Protein AF-A0A961HRR8-F1 (afdb_monomer)

Solvent-accessible surface area (backbone atoms only — not comparable to full-atom values): 10586 Å² total; per-residue (Å²): 138,86,86,78,90,80,88,83,88,81,75,69,83,64,59,68,70,60,71,74,72,38,58,80,33,41,62,41,77,51,72,49,76,52,66,50,78,41,78,47,92,57,87,97,51,84,53,65,49,73,46,77,43,77,47,77,45,79,41,73,28,78,43,77,45,80,48,82,41,78,75,44,78,43,79,50,55,86,85,42,63,88,72,22,32,43,35,37,37,30,32,41,37,33,33,43,59,19,51,32,61,63,42,48,60,40,46,36,39,38,31,30,28,59,88,28,58,35,38,36,34,38,46,78,46,58,50,77,56,90,76,24,24,32,28,31,29,44,29,40,29,40,48,64,36,32,51,54,25,50,52,46,26,68,76,63,51,27,31,46,36,37,41,39,36,42,31,30,40,24,23,73,97,48,102,44,49,71,37,83,43,75,49,78,50,71,52,73,50,70,108

pLDDT: mean 82.06, std 15.65, range [33.28, 97.88]

Structure (mmCIF, N/CA/C/O backbone):
data_AF-A0A961HRR8-F1
#
_entry.id   AF-A0A961HRR8-F1
#
loop_
_atom_site.group_PDB
_atom_site.id
_atom_site.type_symbol
_atom_site.label_atom_id
_atom_site.label_alt_id
_atom_site.label_comp_id
_atom_site.label_asym_id
_atom_site.label_entity_id
_atom_site.label_seq_id
_atom_site.pdbx_PDB_ins_code
_atom_site.Cartn_x
_atom_site.Cartn_y
_atom_site.Cartn_z
_atom_site.occupancy
_atom_site.B_iso_or_equiv
_atom_site.auth_seq_id
_atom_site.auth_comp_id
_atom_site.auth_asym_id
_atom_site.auth_atom_id
_atom_site.pdbx_PDB_model_num
ATOM 1 N N . SER A 1 1 ? 2.261 -20.956 31.341 1.00 40.00 1 SER A N 1
ATOM 2 C CA . SER A 1 1 ? 1.035 -20.330 30.815 1.00 40.00 1 SER A CA 1
ATOM 3 C C . SER A 1 1 ? 0.474 -21.259 29.755 1.00 40.00 1 SER A C 1
ATOM 5 O O . SER A 1 1 ? 1.173 -21.515 28.783 1.00 40.00 1 SER A O 1
ATOM 7 N N . THR A 1 2 ? -0.688 -21.870 29.987 1.00 38.09 2 THR A N 1
ATOM 8 C CA . THR A 1 2 ? -1.274 -22.874 29.082 1.00 38.09 2 THR A CA 1
ATOM 9 C C . THR A 1 2 ? -2.322 -22.183 28.217 1.00 38.09 2 THR A C 1
ATOM 11 O O . THR A 1 2 ? -3.311 -21.684 28.746 1.00 38.09 2 THR A O 1
ATOM 14 N N . ALA A 1 3 ? -2.090 -22.107 26.906 1.00 33.28 3 ALA A N 1
ATOM 15 C CA . ALA A 1 3 ? -3.022 -21.496 25.963 1.00 33.28 3 ALA A CA 1
ATOM 16 C C . ALA A 1 3 ? -4.243 -22.406 25.759 1.00 33.28 3 ALA A C 1
ATOM 18 O O . ALA A 1 3 ? -4.096 -23.580 25.422 1.00 33.28 3 ALA A O 1
ATOM 19 N N . ILE A 1 4 ? -5.445 -21.868 25.971 1.00 43.53 4 ILE A N 1
ATOM 20 C CA . ILE A 1 4 ? -6.704 -22.576 25.719 1.00 43.53 4 ILE A CA 1
ATOM 21 C C . ILE A 1 4 ? -7.153 -22.216 24.296 1.00 43.53 4 ILE A C 1
ATOM 23 O O . ILE A 1 4 ? -7.348 -21.032 24.015 1.00 43.53 4 ILE A O 1
ATOM 27 N N . PRO A 1 5 ? -7.303 -23.188 23.382 1.00 40.28 5 PRO A N 1
ATOM 28 C CA . PRO A 1 5 ? -7.714 -22.903 22.015 1.00 40.28 5 PRO A CA 1
ATOM 29 C C . PRO A 1 5 ? -9.196 -22.505 21.975 1.00 40.28 5 PRO A C 1
ATOM 31 O O . PRO A 1 5 ? -10.071 -23.313 22.279 1.00 40.28 5 PRO A O 1
ATOM 34 N N . VAL A 1 6 ? -9.477 -21.264 21.572 1.00 46.62 6 VAL A N 1
ATOM 35 C CA . VAL A 1 6 ? -10.839 -20.767 21.319 1.00 46.62 6 VAL A CA 1
ATOM 36 C C . VAL A 1 6 ? -11.126 -20.868 19.819 1.00 46.62 6 VAL A C 1
ATOM 38 O O . VAL A 1 6 ? -10.347 -20.376 19.004 1.00 46.62 6 VAL A O 1
ATOM 41 N N . LYS A 1 7 ? -12.233 -21.522 19.444 1.00 40.50 7 LYS A N 1
ATOM 42 C CA . LYS A 1 7 ? -12.731 -21.557 18.060 1.00 40.50 7 LYS A CA 1
ATOM 43 C C . LYS A 1 7 ? -13.728 -20.419 17.846 1.00 40.50 7 LYS A C 1
ATOM 45 O O . LYS A 1 7 ? -14.665 -20.277 18.625 1.00 40.50 7 LYS A O 1
ATOM 50 N N . PHE A 1 8 ? -13.538 -19.650 16.777 1.00 45.31 8 PHE A N 1
ATOM 51 C CA . PHE A 1 8 ? -14.426 -18.562 16.371 1.00 45.31 8 PHE A CA 1
ATOM 52 C C . PHE A 1 8 ? -15.180 -18.945 15.096 1.00 45.31 8 PHE A C 1
ATOM 54 O O . PHE A 1 8 ? -14.552 -19.300 14.100 1.00 45.31 8 PHE A O 1
ATOM 61 N N . GLU A 1 9 ? -16.509 -18.840 15.111 1.00 46.31 9 GLU A N 1
ATOM 62 C CA . GLU A 1 9 ? -17.347 -18.940 13.911 1.00 46.31 9 GLU A CA 1
ATOM 63 C C . GLU A 1 9 ? -17.943 -17.564 13.592 1.00 46.31 9 GLU A C 1
ATOM 65 O O . GLU A 1 9 ? -18.760 -17.029 14.341 1.00 46.31 9 GLU A O 1
ATOM 70 N N . LEU A 1 10 ? -17.512 -16.966 12.478 1.00 47.91 10 LEU A N 1
ATOM 71 C CA . LEU A 1 10 ? -18.021 -15.684 11.990 1.00 47.91 10 LEU A CA 1
ATOM 72 C C . LEU A 1 10 ? -19.169 -15.922 11.000 1.00 47.91 10 LEU A C 1
ATOM 74 O O . LEU A 1 10 ? -19.002 -16.603 9.990 1.00 47.91 10 LEU A O 1
ATOM 78 N N . GLN A 1 11 ? -20.339 -15.333 11.259 1.00 49.28 11 GLN A N 1
ATOM 79 C CA . GLN A 1 11 ? -21.488 -15.404 10.349 1.00 49.28 11 GLN A CA 1
ATOM 80 C C . GLN A 1 11 ? -21.403 -14.309 9.269 1.00 49.28 11 GLN A C 1
ATOM 82 O O . GLN A 1 11 ? -21.771 -13.157 9.496 1.00 49.28 11 GLN A O 1
ATOM 87 N N . PHE A 1 12 ? -20.951 -14.680 8.067 1.00 43.38 12 PHE A N 1
ATOM 88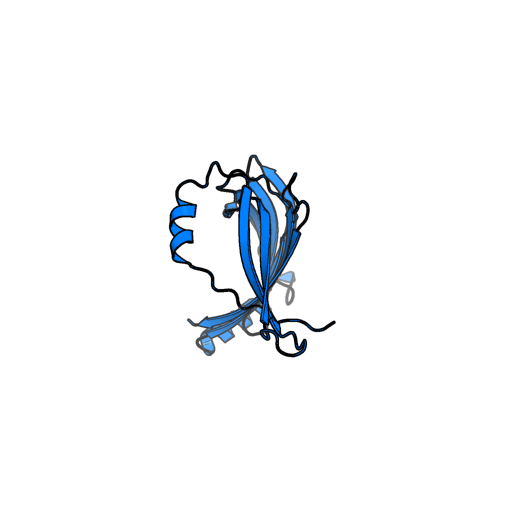 C CA . PHE A 1 12 ? -20.673 -13.764 6.947 1.00 43.38 12 PHE A CA 1
ATOM 89 C C . PHE A 1 12 ? -21.898 -13.020 6.375 1.00 43.38 12 PHE A C 1
ATOM 91 O O . PHE A 1 12 ? -21.744 -11.963 5.767 1.00 43.38 12 PHE A O 1
ATOM 98 N N . ALA A 1 13 ? -23.124 -13.514 6.586 1.00 48.38 13 ALA A N 1
ATOM 99 C CA . ALA A 1 13 ? -24.335 -12.944 5.981 1.00 48.38 13 ALA A CA 1
ATOM 100 C C . ALA A 1 13 ? -24.663 -11.506 6.442 1.00 48.38 13 ALA A C 1
ATOM 102 O O . ALA A 1 13 ? -25.333 -10.771 5.719 1.00 48.38 13 ALA A O 1
ATOM 103 N N . LYS A 1 14 ? -24.168 -11.074 7.612 1.00 51.50 14 LYS A N 1
ATOM 104 C CA . LYS A 1 14 ? -24.400 -9.719 8.149 1.00 51.50 14 LYS A CA 1
ATOM 105 C C . LYS A 1 14 ? -23.434 -8.653 7.614 1.00 51.50 14 LYS A C 1
ATOM 107 O O . LYS A 1 14 ? -23.698 -7.470 7.801 1.00 51.50 14 LYS A O 1
ATOM 112 N N . LEU A 1 15 ? -22.353 -9.041 6.929 1.00 53.19 15 LEU A N 1
ATOM 113 C CA . LEU A 1 15 ? -21.362 -8.093 6.398 1.00 53.19 15 LEU A CA 1
ATOM 114 C C . LEU A 1 15 ? -21.916 -7.265 5.229 1.00 53.19 15 LEU A C 1
ATOM 116 O O . LEU A 1 15 ? -21.547 -6.112 5.076 1.00 53.19 15 LEU A O 1
ATOM 120 N N . LYS A 1 16 ? -22.840 -7.806 4.423 1.00 46.09 16 LYS A N 1
ATOM 121 C CA . LYS A 1 16 ? -23.332 -7.137 3.203 1.00 46.09 16 LYS A CA 1
ATOM 122 C C . LYS A 1 16 ? -24.206 -5.904 3.483 1.00 46.09 16 LYS A C 1
ATOM 124 O O . LYS A 1 16 ? -24.133 -4.930 2.744 1.00 46.09 16 LYS A O 1
ATOM 129 N N . THR A 1 17 ? -25.006 -5.929 4.549 1.00 51.56 17 THR A N 1
ATOM 130 C CA . THR A 1 17 ? -25.888 -4.809 4.939 1.00 51.56 17 THR A CA 1
ATOM 131 C C . THR A 1 17 ? -25.108 -3.649 5.570 1.00 51.56 17 THR A C 1
ATOM 133 O O . THR A 1 17 ? -25.543 -2.505 5.514 1.00 51.56 17 THR A O 1
ATOM 136 N N . PHE A 1 18 ? -23.929 -3.929 6.126 1.00 54.72 18 PHE A N 1
ATOM 137 C CA . PHE A 1 18 ? -23.041 -2.943 6.742 1.00 54.72 18 PHE A CA 1
ATOM 138 C C . PHE A 1 18 ? -22.486 -1.923 5.735 1.00 54.72 18 PHE A C 1
ATOM 140 O O . PHE A 1 18 ? -22.352 -0.749 6.057 1.00 54.72 18 PHE A O 1
ATOM 147 N N . PHE A 1 19 ? -22.247 -2.343 4.489 1.00 55.53 19 PHE A N 1
ATOM 148 C CA . PHE A 1 19 ? -21.673 -1.491 3.442 1.00 55.53 19 PHE A CA 1
ATOM 149 C C . PHE A 1 19 ? -22.670 -0.520 2.778 1.00 55.53 19 PHE A C 1
ATOM 151 O O . PHE A 1 19 ? -22.275 0.223 1.887 1.00 55.53 19 PHE A O 1
ATOM 158 N N . GLN A 1 20 ? -23.952 -0.503 3.164 1.00 58.44 20 GLN A N 1
ATOM 159 C CA . GLN A 1 20 ? -24.968 0.291 2.453 1.00 58.44 20 GLN A CA 1
ATOM 160 C C . GLN A 1 20 ? -25.108 1.751 2.932 1.00 58.44 20 GLN A C 1
ATOM 162 O O . GLN A 1 20 ? -25.690 2.542 2.202 1.00 58.44 20 GLN A O 1
ATOM 167 N N . ASN A 1 21 ? -24.569 2.132 4.101 1.00 58.06 21 ASN A N 1
ATOM 168 C CA . ASN A 1 21 ? -24.686 3.492 4.676 1.00 58.06 21 ASN A CA 1
ATOM 169 C C . ASN A 1 21 ? -23.397 3.945 5.395 1.00 58.06 21 ASN A C 1
ATOM 171 O O . ASN A 1 21 ? -23.430 4.427 6.525 1.00 58.06 21 ASN A O 1
ATOM 175 N N . VAL A 1 22 ? -22.237 3.718 4.780 1.00 63.31 22 VAL A N 1
ATOM 176 C CA . VAL A 1 22 ? -20.939 3.797 5.479 1.00 63.31 22 VAL A CA 1
ATOM 177 C C . VAL A 1 22 ? -20.290 5.177 5.516 1.00 63.31 22 VAL A C 1
ATOM 179 O O . VAL A 1 22 ? -19.418 5.403 6.351 1.00 63.31 22 VAL A O 1
ATOM 182 N N . SER A 1 23 ? -20.758 6.119 4.697 1.00 60.09 23 SER A N 1
ATOM 183 C CA . SER A 1 23 ? -20.158 7.454 4.576 1.00 60.09 23 SER A CA 1
ATOM 184 C C . SER A 1 23 ? -20.254 8.324 5.827 1.00 60.09 23 SER A C 1
ATOM 186 O O . SER A 1 23 ? -19.442 9.225 6.001 1.00 60.09 23 SER A O 1
ATOM 188 N N . SER A 1 24 ? -21.199 8.053 6.731 1.00 64.50 24 SER A N 1
ATOM 189 C CA . SER A 1 24 ? -21.368 8.805 7.982 1.00 64.50 24 SER A CA 1
ATOM 190 C C . SER A 1 24 ? -20.839 8.083 9.224 1.00 64.50 24 SER A C 1
ATOM 192 O O . SER A 1 24 ? -21.040 8.564 10.337 1.00 64.50 24 SER A O 1
ATOM 194 N N . VAL A 1 25 ? -20.234 6.901 9.077 1.00 74.31 25 VAL A N 1
ATOM 195 C CA . VAL A 1 25 ? -19.797 6.093 10.222 1.00 74.31 25 VAL A CA 1
ATOM 196 C C . VAL A 1 25 ? -18.344 6.417 10.552 1.00 74.31 25 VAL A C 1
ATOM 198 O O . VAL A 1 25 ? -17.484 6.286 9.688 1.00 74.31 25 VAL A O 1
ATOM 201 N N . THR A 1 26 ? -18.071 6.847 11.787 1.00 70.69 26 THR A N 1
ATOM 202 C CA . THR A 1 26 ? -16.711 7.135 12.291 1.00 70.69 26 THR A CA 1
ATOM 203 C C . THR A 1 26 ? -16.083 5.923 12.964 1.00 70.69 26 THR A C 1
ATOM 205 O O . THR A 1 26 ? -14.887 5.694 12.835 1.00 70.69 26 THR A O 1
ATOM 208 N N . ASP A 1 27 ? -16.896 5.113 13.641 1.00 76.00 27 ASP A N 1
ATOM 209 C CA . ASP A 1 27 ? -16.443 3.976 14.433 1.00 76.00 27 ASP A CA 1
ATOM 210 C C . ASP A 1 27 ? -17.377 2.779 14.274 1.00 76.00 27 ASP A C 1
ATOM 212 O O . ASP A 1 27 ? -18.604 2.901 14.226 1.00 76.00 27 ASP A O 1
ATOM 216 N N . TYR A 1 28 ? -16.789 1.591 14.307 1.00 73.00 28 TYR A N 1
ATOM 217 C CA . TYR A 1 28 ? -17.481 0.322 14.427 1.00 73.00 28 TYR A CA 1
ATOM 218 C C . TYR A 1 28 ? -17.220 -0.285 15.800 1.00 73.00 28 TYR A C 1
ATOM 220 O O . TYR A 1 28 ? -16.086 -0.337 16.267 1.00 73.00 28 TYR A O 1
ATOM 228 N N . THR A 1 29 ? -18.264 -0.797 16.449 1.00 72.12 29 THR A N 1
ATOM 229 C CA . THR A 1 29 ? -18.103 -1.554 17.698 1.00 72.12 29 THR A CA 1
ATOM 230 C C . THR A 1 29 ? -18.039 -3.041 17.380 1.00 72.12 29 THR A C 1
ATOM 232 O O . THR A 1 29 ? -19.043 -3.661 17.027 1.00 72.12 29 THR A O 1
ATOM 235 N N . LEU A 1 30 ? -16.848 -3.621 17.499 1.00 66.31 30 LEU A N 1
ATOM 236 C CA . LEU A 1 30 ? -16.635 -5.056 17.407 1.00 66.31 30 LEU A CA 1
ATOM 237 C C . LEU A 1 30 ? -16.968 -5.698 18.757 1.00 66.31 30 LEU A C 1
ATOM 239 O O . LEU A 1 30 ? -16.203 -5.583 19.713 1.00 66.31 30 LEU A O 1
ATOM 243 N N . GLY A 1 31 ? -18.113 -6.374 18.828 1.00 67.06 31 GLY A N 1
ATOM 244 C CA . GLY A 1 31 ? -18.506 -7.188 19.975 1.00 67.06 31 GLY A CA 1
ATOM 245 C C . GLY A 1 31 ? -18.171 -8.661 19.757 1.00 67.06 31 GLY A C 1
ATOM 246 O O . GLY A 1 31 ? -18.655 -9.282 18.813 1.00 67.06 31 GLY A O 1
ATOM 247 N N . LEU A 1 32 ? -17.381 -9.236 20.654 1.00 66.25 32 LEU A N 1
ATOM 248 C CA . LEU A 1 32 ? -17.074 -10.656 20.735 1.00 66.25 32 LEU A CA 1
ATOM 249 C C . LEU A 1 32 ? -17.741 -11.211 21.988 1.00 66.25 32 LEU A C 1
ATOM 251 O O . LEU A 1 32 ? -17.417 -10.814 23.104 1.00 66.25 32 LEU A O 1
ATOM 255 N N . ARG A 1 33 ? -18.689 -12.126 21.796 1.00 72.94 33 ARG A N 1
ATOM 256 C CA . ARG A 1 33 ? -19.396 -12.811 22.881 1.00 72.94 33 ARG A CA 1
ATOM 257 C C . ARG A 1 33 ? -19.200 -14.309 22.729 1.00 72.94 33 ARG A C 1
ATOM 259 O O . ARG A 1 33 ? -19.383 -14.846 21.641 1.00 72.94 33 ARG A O 1
ATOM 266 N N . GLY A 1 34 ? -18.831 -14.971 23.813 1.00 73.00 34 GLY A N 1
ATOM 267 C CA . GLY A 1 34 ? -18.634 -16.413 23.859 1.00 73.00 34 GLY A CA 1
ATOM 268 C C . GLY A 1 34 ? -18.669 -16.928 25.289 1.00 73.00 34 GLY A C 1
ATOM 269 O O . GLY A 1 34 ? -18.947 -16.182 26.226 1.00 73.00 34 GLY A O 1
ATOM 270 N N . SER A 1 35 ? -18.374 -18.207 25.465 1.00 73.69 35 SER A N 1
ATOM 271 C CA . SER A 1 35 ? -18.195 -18.811 26.780 1.00 73.69 35 SER A CA 1
ATOM 272 C C . SER A 1 35 ? -17.022 -19.783 26.744 1.00 73.69 35 SER A C 1
ATOM 274 O O . SER A 1 35 ? -16.795 -20.466 25.746 1.00 73.69 35 SER A O 1
ATOM 276 N N . ALA A 1 36 ? -16.240 -19.808 27.818 1.00 74.75 36 ALA A N 1
ATOM 277 C CA . ALA A 1 36 ? -15.141 -20.741 27.999 1.00 74.75 36 ALA A CA 1
ATOM 278 C C . ALA A 1 36 ? -15.549 -21.809 29.015 1.00 74.75 36 ALA A C 1
ATOM 280 O O . ALA A 1 36 ? -15.887 -21.488 30.153 1.00 74.75 36 ALA A O 1
ATOM 281 N N . ASP A 1 37 ? -15.501 -23.074 28.600 1.00 79.56 37 ASP A N 1
ATOM 282 C CA . ASP A 1 37 ? -15.817 -24.210 29.460 1.00 79.56 37 ASP A CA 1
ATOM 283 C C . ASP A 1 37 ? -14.559 -24.714 30.168 1.00 79.56 37 ASP A C 1
ATOM 285 O O . ASP A 1 37 ? -13.621 -25.214 29.544 1.00 79.56 37 ASP A O 1
ATOM 289 N N . PHE A 1 38 ? -14.567 -24.635 31.492 1.00 74.94 38 PHE A N 1
ATOM 290 C CA . PHE A 1 38 ? -13.506 -25.129 32.352 1.00 74.94 38 PHE A CA 1
ATOM 291 C C . PHE A 1 38 ? -13.935 -26.448 32.991 1.00 74.94 38 PHE A C 1
ATOM 293 O O . PHE A 1 38 ? -14.911 -26.481 33.750 1.00 74.94 38 PHE A O 1
ATOM 300 N N . PRO A 1 39 ? -13.225 -27.555 32.723 1.00 66.44 39 PRO A N 1
ATOM 301 C CA . PRO A 1 39 ? -13.440 -28.779 33.468 1.00 66.44 39 PRO A CA 1
ATOM 302 C C . PRO A 1 39 ? -12.896 -28.600 34.888 1.00 66.44 39 PRO A C 1
ATOM 304 O O . PRO A 1 39 ? -11.705 -28.351 35.073 1.00 66.44 39 PRO A O 1
ATOM 307 N N . ILE A 1 40 ? -13.753 -28.754 35.896 1.00 67.81 40 ILE A N 1
ATOM 308 C CA . ILE A 1 40 ? -13.343 -28.729 37.304 1.00 67.81 40 ILE A CA 1
ATOM 309 C C . ILE A 1 4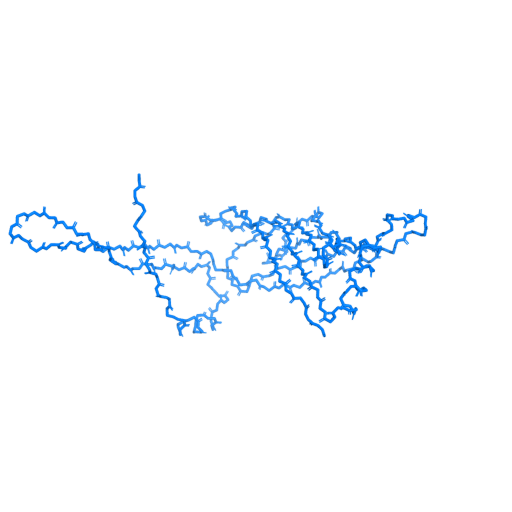0 ? -13.702 -30.074 37.927 1.00 67.81 40 ILE A C 1
ATOM 311 O O . ILE A 1 40 ? -14.819 -30.561 37.767 1.00 67.81 40 ILE A O 1
ATOM 315 N N . LYS A 1 41 ? -12.752 -30.695 38.630 1.00 61.62 41 LYS A N 1
ATOM 316 C CA . LYS A 1 41 ? -12.999 -31.899 39.430 1.00 61.62 41 LYS A CA 1
ATOM 317 C C . LYS A 1 41 ? -13.079 -31.503 40.903 1.00 61.62 41 LYS A C 1
ATOM 319 O O . LYS A 1 41 ? -12.050 -31.416 41.563 1.00 61.62 41 LYS A O 1
ATOM 324 N N . LEU A 1 42 ? -14.292 -31.270 41.406 1.00 57.94 42 LEU A N 1
ATOM 325 C CA . LEU A 1 42 ? -14.576 -31.120 42.837 1.00 57.94 42 LEU A CA 1
ATOM 326 C C . LEU A 1 42 ? -15.647 -32.144 43.246 1.00 57.94 42 LEU A C 1
ATOM 328 O O . LEU A 1 42 ? -16.833 -31.935 43.006 1.00 57.94 42 LEU A O 1
ATOM 332 N N . GLY A 1 43 ? -15.227 -33.252 43.865 1.00 71.50 43 GLY A N 1
ATOM 333 C CA . GLY A 1 43 ? -16.137 -34.236 44.469 1.00 71.50 43 GLY A CA 1
ATOM 334 C C . GLY A 1 43 ? -17.287 -34.702 43.557 1.00 71.50 43 GLY A C 1
ATOM 335 O O . GLY A 1 43 ? -17.090 -34.936 42.369 1.00 71.50 43 GLY A O 1
ATOM 336 N N . SER A 1 44 ? -18.487 -34.851 44.127 1.00 61.09 44 SER A N 1
ATOM 337 C CA . SER A 1 44 ? -19.712 -35.351 43.475 1.00 61.09 44 SER A CA 1
ATOM 338 C C . SER A 1 44 ? -20.519 -34.293 42.699 1.00 61.09 44 SER A C 1
ATOM 340 O O . SER A 1 44 ? -21.680 -34.532 42.367 1.00 61.09 44 SER A O 1
ATOM 342 N N . MET A 1 45 ? -19.943 -33.123 42.408 1.00 60.00 45 MET A N 1
ATOM 343 C CA . MET A 1 45 ? -20.623 -32.029 41.701 1.00 60.00 45 MET A CA 1
ATOM 344 C C . MET A 1 45 ? -20.306 -32.018 40.191 1.00 60.00 45 MET A C 1
ATOM 346 O O . MET A 1 45 ? -19.268 -32.541 39.775 1.00 60.00 45 MET A O 1
ATOM 350 N N . PRO A 1 46 ? -21.194 -31.452 39.346 1.00 56.81 46 PRO A N 1
ATOM 351 C CA . PRO A 1 46 ? -21.035 -31.461 37.893 1.00 56.81 46 PRO A CA 1
ATOM 352 C C . PRO A 1 46 ? -19.708 -30.843 37.426 1.00 56.81 46 PRO A C 1
ATOM 354 O O . PRO A 1 46 ? -19.238 -29.824 37.922 1.00 56.81 46 PRO A O 1
ATOM 357 N N . THR A 1 47 ? -19.118 -31.486 36.421 1.00 64.31 47 THR A N 1
ATOM 358 C CA . THR A 1 47 ? -17.696 -31.414 36.046 1.00 64.31 47 THR A CA 1
ATOM 359 C C . THR A 1 47 ? -17.303 -30.263 35.110 1.00 64.31 47 THR A C 1
ATOM 361 O O . THR A 1 47 ? -16.217 -30.307 34.529 1.00 64.31 47 THR A O 1
ATOM 364 N N . LYS A 1 48 ? -18.165 -29.259 34.889 1.00 65.62 48 LYS A N 1
ATOM 365 C CA . LYS A 1 48 ? -17.920 -28.171 33.920 1.00 65.62 48 LYS A CA 1
ATOM 366 C C . LYS A 1 48 ? -18.474 -26.834 34.414 1.00 65.62 48 LYS A C 1
ATOM 368 O O . LYS A 1 48 ? -19.659 -26.740 34.715 1.00 65.62 48 LYS A O 1
ATOM 373 N N . VAL A 1 49 ? -17.629 -25.807 34.436 1.00 76.50 49 VAL A N 1
ATOM 374 C CA . VAL A 1 49 ? -18.009 -24.411 34.693 1.00 76.50 49 VAL A CA 1
ATOM 375 C C . VAL A 1 49 ? -17.813 -23.615 33.414 1.00 76.50 49 VAL A C 1
ATOM 377 O O . VAL A 1 49 ? -16.709 -23.577 32.885 1.00 76.50 49 VAL A O 1
ATOM 380 N N . SER A 1 50 ? -18.878 -22.986 32.921 1.00 76.81 50 SER A N 1
ATOM 381 C CA . SER A 1 50 ? -18.827 -22.130 31.735 1.00 76.81 50 SER A CA 1
ATOM 382 C C . SER A 1 50 ? -18.723 -20.671 32.168 1.00 76.81 50 SER A C 1
ATOM 384 O O . SER A 1 50 ? -19.584 -20.182 32.899 1.00 76.81 50 SER A O 1
ATOM 386 N N . VAL A 1 51 ? -17.666 -19.977 31.752 1.00 81.06 51 VAL A N 1
ATOM 387 C CA . VAL A 1 51 ? -17.468 -18.550 32.035 1.00 81.06 51 VAL A CA 1
ATOM 388 C C . VAL A 1 51 ? -17.812 -17.759 30.779 1.00 81.06 51 VAL A C 1
ATOM 390 O O . VAL A 1 51 ? -17.147 -17.948 29.757 1.00 81.06 51 VAL A O 1
ATOM 393 N N . PRO A 1 52 ? -18.824 -16.877 30.813 1.00 75.00 52 PRO A N 1
ATOM 394 C CA . PRO A 1 52 ? -19.122 -16.016 29.683 1.00 75.00 52 PRO A CA 1
ATOM 395 C C . PRO A 1 52 ? -17.994 -14.999 29.487 1.00 75.00 52 PRO A C 1
ATOM 397 O O . PRO A 1 52 ? -17.506 -14.386 30.434 1.00 75.00 52 PRO A O 1
ATOM 400 N N . LEU A 1 53 ? -17.599 -14.810 28.236 1.00 75.75 53 LEU A N 1
ATOM 401 C CA . LEU A 1 53 ? -16.632 -13.818 27.799 1.00 75.75 53 LEU A CA 1
ATOM 402 C C . LEU A 1 53 ? -17.369 -12.819 26.909 1.00 75.75 53 LEU A C 1
ATOM 404 O O . LEU A 1 53 ? -18.004 -13.206 25.928 1.00 75.75 53 LEU A O 1
ATOM 408 N N . SER A 1 54 ? -17.285 -11.537 27.253 1.00 78.81 54 SER A N 1
ATOM 409 C CA . SER A 1 54 ? -17.769 -10.443 26.416 1.00 78.81 54 SER A CA 1
ATOM 410 C C . SER A 1 54 ? -16.661 -9.413 26.290 1.00 78.81 54 SER A C 1
ATOM 412 O O . SER A 1 54 ? -16.209 -8.864 27.291 1.00 78.81 54 SER A O 1
ATOM 414 N N . MET A 1 55 ? -16.221 -9.164 25.066 1.00 73.31 55 MET A N 1
ATOM 415 C CA . MET A 1 55 ? -15.280 -8.103 24.737 1.00 73.31 55 MET A CA 1
ATOM 416 C C . MET A 1 55 ? -15.947 -7.193 23.719 1.00 73.31 55 MET A C 1
ATOM 418 O O . MET A 1 55 ? -16.478 -7.668 22.722 1.00 73.31 55 MET A O 1
ATOM 422 N N . GLU A 1 56 ? -15.918 -5.892 23.958 1.00 77.81 56 GLU A N 1
ATOM 423 C CA . GLU A 1 56 ? -16.350 -4.894 22.987 1.00 77.81 56 GLU A CA 1
ATOM 424 C C . GLU A 1 56 ? -15.167 -3.966 22.723 1.00 77.81 56 GLU A C 1
ATOM 426 O O . GLU A 1 56 ? -14.532 -3.484 23.660 1.00 77.81 56 GLU A O 1
ATOM 431 N N . LYS A 1 57 ? -14.830 -3.762 21.449 1.00 76.25 57 LYS A N 1
ATOM 432 C CA . LYS A 1 57 ? -13.751 -2.868 21.027 1.00 76.25 57 LYS A CA 1
ATOM 433 C C . LYS A 1 57 ? -14.257 -1.931 19.941 1.00 76.25 57 LYS A C 1
ATOM 435 O O . LYS A 1 57 ? -14.860 -2.386 18.972 1.00 76.25 57 LYS A O 1
ATOM 440 N N . LYS A 1 58 ? -13.998 -0.634 20.092 1.00 78.81 58 LYS A N 1
ATOM 441 C CA . LYS A 1 58 ? -14.244 0.348 19.034 1.00 78.81 58 LYS A CA 1
ATOM 442 C C . LYS A 1 58 ? -13.082 0.331 18.047 1.00 78.81 58 LYS A C 1
ATOM 444 O O . LYS A 1 58 ? -11.925 0.284 18.454 1.00 78.81 58 LYS A O 1
ATOM 449 N N . LEU A 1 59 ? -13.403 0.311 16.763 1.00 82.56 59 LEU A N 1
ATOM 450 C CA . LEU A 1 59 ? -12.451 0.357 15.663 1.00 82.56 59 LEU A CA 1
ATOM 451 C C . LEU A 1 59 ? -12.847 1.509 14.738 1.00 82.56 59 LEU A C 1
ATOM 453 O O . LEU A 1 59 ? -14.034 1.618 14.431 1.00 82.56 59 LEU A O 1
ATOM 457 N N . PRO A 1 60 ? -11.898 2.327 14.267 1.00 83.62 60 PRO A N 1
ATOM 458 C CA . PRO A 1 60 ? -12.198 3.391 13.324 1.00 83.62 60 PRO A CA 1
ATOM 459 C C . PRO A 1 60 ? -12.755 2.802 12.027 1.00 83.62 60 PRO A C 1
ATOM 461 O O . PRO A 1 60 ? -12.314 1.752 11.542 1.00 83.62 60 PRO A O 1
ATOM 464 N N . ALA A 1 61 ? -13.753 3.472 11.467 1.00 85.94 61 ALA A N 1
ATOM 465 C CA . ALA A 1 61 ? -14.367 3.062 10.224 1.00 85.94 61 ALA A CA 1
ATOM 466 C C . ALA A 1 61 ? -13.476 3.428 9.038 1.00 85.94 61 ALA A C 1
ATOM 468 O O . ALA A 1 61 ? -13.344 4.597 8.689 1.00 85.94 61 ALA A O 1
ATOM 469 N N . PHE A 1 62 ? -12.872 2.421 8.410 1.00 86.06 62 PHE A N 1
ATOM 470 C CA . PHE A 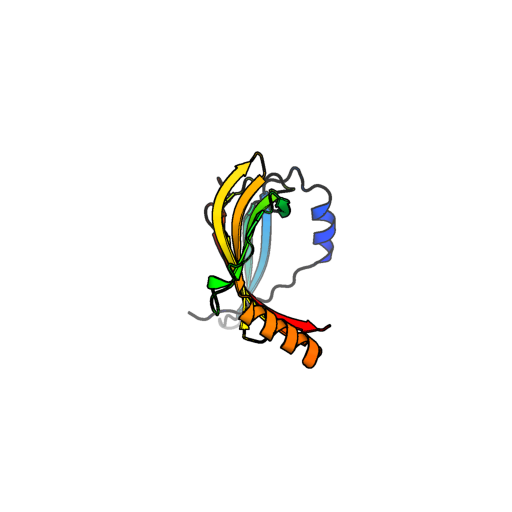1 62 ? -11.918 2.618 7.325 1.00 86.06 62 PHE A CA 1
ATOM 471 C C . PHE A 1 62 ? -12.302 1.799 6.095 1.00 86.06 62 PHE A C 1
ATOM 473 O O . PHE A 1 62 ? -12.280 0.567 6.119 1.00 86.06 62 PHE A O 1
ATOM 480 N N . ILE A 1 63 ? -12.681 2.497 5.029 1.00 88.00 63 ILE A N 1
ATOM 481 C CA . ILE A 1 63 ? -12.980 1.938 3.711 1.00 88.00 63 ILE A CA 1
ATOM 482 C C . ILE A 1 63 ? -12.168 2.751 2.703 1.00 88.00 63 ILE A C 1
ATOM 484 O O . ILE A 1 63 ? -12.657 3.769 2.212 1.00 88.00 63 ILE A O 1
ATOM 488 N N . PRO A 1 64 ? -10.910 2.354 2.449 1.00 88.81 64 PRO A N 1
ATOM 489 C CA . PRO A 1 64 ? -10.042 3.094 1.552 1.00 88.81 64 PRO A CA 1
ATOM 490 C C . PRO A 1 64 ? -10.475 2.906 0.098 1.00 88.81 64 PRO A C 1
ATOM 492 O O . PRO A 1 64 ? -10.662 1.779 -0.363 1.00 88.81 64 PRO A O 1
ATOM 495 N N . ASP A 1 65 ? -10.570 4.015 -0.619 1.00 92.12 65 ASP A N 1
ATOM 496 C CA . ASP A 1 65 ? -10.501 4.091 -2.072 1.00 92.12 65 ASP A CA 1
ATOM 497 C C . ASP A 1 65 ? -9.120 4.627 -2.462 1.00 92.12 65 ASP A C 1
ATOM 499 O O . ASP A 1 65 ? -8.575 5.492 -1.776 1.00 92.12 65 ASP A O 1
ATOM 503 N N . VAL A 1 66 ? -8.510 4.069 -3.504 1.00 93.62 66 VAL A N 1
ATOM 504 C CA . VAL A 1 66 ? -7.107 4.338 -3.848 1.00 93.62 66 VAL A CA 1
ATOM 505 C C . VAL A 1 66 ? -7.001 4.699 -5.320 1.00 93.62 66 VAL A C 1
ATOM 507 O O . VAL A 1 66 ? -7.296 3.876 -6.188 1.00 93.62 66 VAL A O 1
ATOM 510 N N . SER A 1 67 ? -6.514 5.905 -5.598 1.00 95.31 67 SER A N 1
ATOM 511 C CA . SER A 1 67 ? -6.229 6.405 -6.939 1.00 95.31 67 SER A CA 1
ATOM 512 C C . SER A 1 67 ? -4.742 6.716 -7.120 1.00 95.31 67 SER A C 1
ATOM 514 O O . SER A 1 67 ? -3.985 6.930 -6.170 1.00 95.31 67 SER A O 1
ATOM 516 N N . LEU A 1 68 ? -4.317 6.694 -8.382 1.00 94.12 68 LEU A N 1
ATOM 517 C CA . LEU A 1 68 ? -2.967 7.040 -8.809 1.00 94.12 68 LEU A CA 1
ATOM 518 C C . LEU A 1 68 ? -3.025 8.360 -9.577 1.00 94.12 68 LEU A C 1
ATOM 520 O O . LEU A 1 68 ? -3.761 8.469 -10.559 1.00 94.12 68 LEU A O 1
ATOM 524 N N . GLU A 1 69 ? -2.239 9.339 -9.152 1.00 94.50 69 GLU A N 1
ATOM 525 C CA . GLU A 1 69 ? -2.212 10.690 -9.710 1.00 94.50 69 GLU A CA 1
ATOM 526 C C . GLU A 1 69 ? -0.767 11.130 -9.990 1.00 94.50 69 GLU A C 1
ATOM 528 O O . GLU A 1 69 ? 0.186 10.521 -9.505 1.00 94.50 69 GLU A O 1
ATOM 533 N N . ASN A 1 70 ? -0.600 12.181 -10.802 1.00 94.38 70 ASN A N 1
ATOM 534 C CA . ASN A 1 70 ? 0.685 12.856 -11.048 1.00 94.38 70 ASN A CA 1
ATOM 535 C C . ASN A 1 70 ? 1.860 11.906 -11.348 1.00 94.38 70 ASN A C 1
ATOM 537 O O . ASN A 1 70 ? 2.898 11.955 -10.689 1.00 94.38 70 ASN A O 1
ATOM 541 N N . VAL A 1 71 ? 1.674 11.014 -12.325 1.00 95.25 71 VAL A N 1
ATOM 542 C CA . VAL A 1 71 ? 2.679 10.010 -12.691 1.00 95.25 71 VAL A CA 1
ATOM 543 C C . VAL A 1 71 ? 3.746 10.618 -13.602 1.00 95.25 71 VAL A C 1
ATOM 545 O O . VAL A 1 71 ? 3.475 10.952 -14.755 1.00 95.25 71 VAL A O 1
ATOM 548 N N . ASP A 1 72 ? 4.972 10.678 -13.101 1.00 93.88 72 ASP A N 1
ATOM 549 C CA . ASP A 1 72 ? 6.163 11.152 -13.790 1.00 93.88 72 ASP A CA 1
ATOM 550 C C . ASP A 1 72 ? 7.098 9.976 -14.087 1.00 93.88 72 ASP A C 1
ATOM 552 O O . ASP A 1 72 ? 7.594 9.318 -13.173 1.00 93.88 72 ASP A O 1
ATOM 556 N N . PHE A 1 73 ? 7.391 9.723 -15.363 1.00 93.69 73 PHE A N 1
ATOM 557 C CA . PHE A 1 73 ? 8.320 8.667 -15.773 1.00 93.69 73 PHE A CA 1
ATOM 558 C C . PHE A 1 73 ? 9.701 9.235 -16.091 1.00 93.69 73 PHE A C 1
ATOM 560 O O . PHE A 1 73 ? 9.831 10.229 -16.802 1.00 93.69 73 PHE A O 1
ATOM 567 N N . SER A 1 74 ? 10.742 8.552 -15.623 1.00 92.31 74 SER A N 1
ATOM 568 C CA . SER A 1 74 ? 12.137 8.849 -15.941 1.00 92.31 74 SER A CA 1
ATOM 569 C C . SER A 1 74 ? 12.786 7.620 -16.560 1.00 92.31 74 SER A C 1
ATOM 571 O O . SER 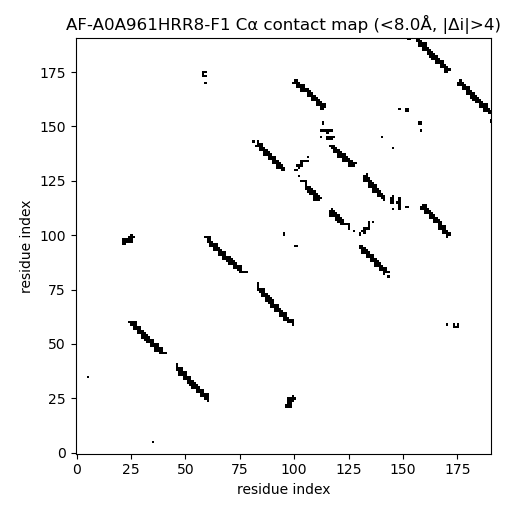A 1 74 ? 12.944 6.582 -15.915 1.00 92.31 74 SER A O 1
ATOM 573 N N . ALA A 1 75 ? 13.123 7.734 -17.844 1.00 88.19 75 ALA A N 1
ATOM 574 C CA . ALA A 1 75 ? 13.781 6.668 -18.582 1.00 88.19 75 ALA A CA 1
ATOM 575 C C . ALA A 1 75 ? 15.220 6.453 -18.073 1.00 88.19 75 ALA A C 1
ATOM 577 O O . ALA A 1 75 ? 15.891 7.431 -17.732 1.00 88.19 75 ALA A O 1
ATOM 578 N N . PRO A 1 76 ? 15.712 5.201 -18.064 1.00 87.00 76 PRO A N 1
ATOM 579 C CA . PRO A 1 76 ? 17.094 4.908 -17.702 1.00 87.00 76 PRO A CA 1
ATOM 580 C C . PRO A 1 76 ? 18.073 5.563 -18.677 1.00 87.00 76 PRO A C 1
ATOM 582 O O . PRO A 1 76 ? 17.810 5.630 -19.884 1.00 87.00 76 PRO A O 1
ATOM 585 N N . SER A 1 77 ? 19.239 5.977 -18.183 1.00 84.69 77 SER A N 1
ATOM 586 C CA . SER A 1 77 ? 20.328 6.401 -19.056 1.00 84.69 77 SER A CA 1
ATOM 587 C C . SER A 1 77 ? 21.002 5.176 -19.672 1.00 84.69 77 SER A C 1
ATOM 589 O O . SER A 1 77 ? 21.248 4.169 -19.011 1.00 84.69 77 SER A O 1
ATOM 591 N N . LEU A 1 78 ? 21.381 5.273 -20.950 1.00 75.69 78 LEU A N 1
ATOM 592 C CA . LEU A 1 78 ? 22.187 4.237 -21.611 1.00 75.69 78 LEU A CA 1
ATOM 593 C C . LEU A 1 78 ? 23.563 4.053 -20.947 1.00 75.69 78 LEU A C 1
ATOM 595 O O . LEU A 1 78 ? 24.205 3.023 -21.138 1.00 75.69 78 LEU A O 1
ATOM 599 N N . LEU A 1 79 ? 24.010 5.044 -20.170 1.00 85.38 79 LEU A N 1
ATOM 600 C CA . LEU A 1 79 ? 25.263 5.004 -19.419 1.00 85.38 79 LEU A CA 1
ATOM 601 C C . LEU A 1 79 ? 25.163 4.170 -18.132 1.00 85.38 79 LEU A C 1
ATOM 603 O O . LEU A 1 79 ? 26.197 3.758 -17.614 1.00 85.38 79 LEU A O 1
ATOM 607 N N . ASP A 1 80 ? 23.949 3.881 -17.650 1.00 82.56 80 ASP A N 1
ATOM 608 C CA . ASP A 1 80 ? 23.726 3.171 -16.381 1.00 82.56 80 ASP A CA 1
ATOM 609 C C . ASP A 1 80 ? 23.996 1.661 -16.499 1.00 82.56 80 ASP A C 1
ATOM 611 O O . ASP A 1 80 ? 24.111 0.954 -15.500 1.00 82.56 80 ASP A O 1
ATOM 615 N N . GLY A 1 81 ? 24.126 1.143 -17.726 1.00 84.81 81 GLY A N 1
ATOM 616 C CA . GLY A 1 81 ? 24.548 -0.230 -17.991 1.00 84.81 81 GLY A CA 1
ATOM 617 C C . GLY A 1 81 ? 23.708 -1.271 -17.246 1.00 84.81 81 GLY A C 1
ATOM 618 O O . GLY A 1 81 ? 22.529 -1.462 -17.539 1.00 84.81 81 GLY A O 1
ATOM 619 N N . ALA A 1 82 ? 24.337 -1.983 -16.307 1.00 80.94 82 ALA A N 1
ATOM 620 C CA . ALA A 1 82 ? 23.683 -3.029 -15.523 1.00 80.94 82 ALA A CA 1
ATOM 621 C C . ALA A 1 82 ? 22.745 -2.495 -14.424 1.00 80.94 82 ALA A C 1
ATOM 623 O O . ALA A 1 82 ? 21.854 -3.229 -13.993 1.00 80.94 82 ALA A O 1
ATOM 624 N N . ASP A 1 83 ? 22.915 -1.234 -14.025 1.00 84.19 83 ASP A N 1
ATOM 625 C CA . ASP A 1 83 ? 22.125 -0.561 -12.991 1.00 84.19 83 ASP A CA 1
ATOM 626 C C . ASP A 1 83 ? 20.973 0.269 -13.585 1.00 84.19 83 ASP A C 1
ATOM 628 O O . ASP A 1 83 ? 20.246 0.948 -12.862 1.00 84.19 83 ASP A O 1
ATOM 632 N N . ALA A 1 84 ? 20.770 0.188 -14.905 1.00 90.12 84 ALA A N 1
ATOM 633 C CA . ALA A 1 84 ? 19.680 0.856 -15.600 1.00 90.12 84 ALA A CA 1
ATOM 634 C C . ALA A 1 84 ? 18.314 0.478 -15.002 1.00 90.12 84 ALA A C 1
ATOM 636 O O . ALA A 1 84 ? 17.901 -0.692 -15.007 1.00 90.12 84 ALA A O 1
ATOM 637 N N . ALA A 1 85 ? 17.582 1.492 -14.545 1.00 91.62 85 ALA A N 1
ATOM 638 C CA . ALA A 1 85 ? 16.241 1.352 -14.005 1.00 91.62 85 ALA A CA 1
ATOM 639 C C . ALA A 1 85 ? 15.280 2.372 -14.622 1.00 91.62 85 ALA A C 1
ATOM 641 O O . ALA A 1 85 ? 15.624 3.536 -14.815 1.00 91.62 85 ALA A O 1
ATOM 642 N N . LEU A 1 86 ? 14.063 1.926 -14.928 1.00 92.25 86 LEU A N 1
ATOM 643 C CA . LEU A 1 86 ? 12.958 2.830 -15.230 1.00 92.25 86 LEU A CA 1
ATOM 644 C C . LEU A 1 86 ? 12.390 3.324 -13.904 1.00 92.25 86 LEU A C 1
ATOM 646 O O . LEU A 1 86 ? 11.919 2.508 -13.108 1.00 92.25 86 LEU A O 1
ATOM 650 N N . SER A 1 87 ? 12.421 4.633 -13.684 1.00 93.56 87 SER A N 1
ATOM 651 C CA . SER A 1 87 ? 11.845 5.239 -12.486 1.00 93.56 87 SER A CA 1
ATOM 652 C C . SER A 1 87 ? 10.489 5.866 -12.793 1.00 93.56 87 SER A C 1
ATOM 654 O O . SER A 1 87 ? 10.266 6.395 -13.884 1.00 93.56 87 SER A O 1
ATOM 656 N N . ALA A 1 88 ? 9.577 5.794 -11.833 1.00 94.12 88 ALA A N 1
ATOM 657 C CA . ALA A 1 88 ? 8.263 6.406 -11.885 1.00 94.12 88 ALA A CA 1
ATOM 658 C C . ALA A 1 88 ? 7.940 7.019 -10.521 1.00 94.12 88 ALA A C 1
ATOM 660 O O . ALA A 1 88 ? 7.805 6.291 -9.535 1.00 94.12 88 ALA A O 1
ATOM 661 N N . ALA A 1 89 ? 7.791 8.339 -10.476 1.00 96.00 89 ALA A N 1
ATOM 662 C CA . ALA A 1 89 ? 7.280 9.037 -9.308 1.00 96.00 89 ALA A CA 1
ATOM 663 C C . ALA A 1 89 ? 5.779 9.270 -9.487 1.00 96.00 89 ALA A C 1
ATOM 665 O O . ALA A 1 89 ? 5.351 9.689 -10.555 1.00 96.00 89 ALA A O 1
ATOM 666 N N . PHE A 1 90 ? 4.972 8.983 -8.476 1.00 96.31 90 PHE A N 1
ATOM 667 C CA . PHE A 1 90 ? 3.526 9.188 -8.542 1.00 96.31 90 PHE A CA 1
ATOM 668 C C . PHE A 1 90 ? 2.950 9.487 -7.170 1.00 96.31 90 PHE A C 1
ATOM 670 O O . PHE A 1 90 ? 3.533 9.130 -6.145 1.00 96.31 90 PHE A O 1
ATOM 677 N N . ASP A 1 91 ? 1.768 10.081 -7.164 1.00 96.94 91 ASP A N 1
ATOM 678 C CA . ASP A 1 91 ? 1.011 10.351 -5.958 1.00 96.94 91 ASP A CA 1
ATOM 679 C C . ASP A 1 91 ? -0.044 9.252 -5.788 1.00 96.94 91 ASP A C 1
ATOM 681 O O . ASP A 1 91 ? -0.929 9.065 -6.623 1.00 96.94 91 ASP A O 1
ATOM 685 N N . LEU A 1 92 ? 0.071 8.483 -4.708 1.00 96.31 92 LEU A N 1
ATOM 686 C CA . LEU A 1 92 ? -0.956 7.546 -4.280 1.00 96.31 92 LEU A CA 1
ATOM 687 C C . LEU A 1 92 ? -1.944 8.306 -3.399 1.00 96.31 92 LEU A C 1
ATOM 689 O O . LEU A 1 92 ? -1.647 8.597 -2.237 1.00 96.31 92 LEU A O 1
ATOM 693 N N . ARG A 1 93 ? -3.105 8.647 -3.951 1.00 96.69 93 ARG A N 1
ATOM 694 C CA . ARG A 1 93 ? -4.176 9.298 -3.205 1.00 96.69 93 ARG A CA 1
ATOM 695 C C . ARG A 1 93 ? -5.088 8.227 -2.621 1.00 96.69 93 ARG A C 1
ATOM 697 O O . ARG A 1 93 ? -5.591 7.359 -3.326 1.00 96.69 93 ARG A O 1
ATOM 704 N N . ILE A 1 94 ? -5.263 8.272 -1.310 1.00 95.81 94 ILE A N 1
ATOM 705 C CA . ILE A 1 94 ? -6.071 7.326 -0.548 1.00 95.81 94 ILE A CA 1
ATOM 706 C C . ILE A 1 94 ? -7.181 8.138 0.098 1.00 95.81 94 ILE A C 1
ATOM 708 O O . ILE A 1 94 ? -6.890 9.048 0.867 1.00 95.81 94 ILE A O 1
ATOM 712 N N . GLU A 1 95 ? -8.433 7.814 -0.185 1.00 93.88 95 GLU A N 1
ATOM 713 C CA . GLU A 1 95 ? -9.610 8.461 0.393 1.00 93.88 95 GLU A CA 1
ATOM 714 C C . GLU A 1 95 ? -10.349 7.473 1.286 1.00 93.88 95 GLU A C 1
ATOM 716 O O . GLU A 1 95 ? -10.586 6.334 0.895 1.00 93.88 95 GLU A O 1
ATOM 721 N N . ASN A 1 96 ? -10.737 7.883 2.493 1.00 90.56 96 ASN A N 1
ATOM 722 C CA . ASN A 1 96 ? -11.639 7.066 3.297 1.00 90.56 96 ASN A CA 1
ATOM 723 C C . ASN A 1 96 ? -13.076 7.398 2.903 1.00 90.56 96 ASN A C 1
ATOM 725 O O . ASN A 1 96 ? -13.535 8.523 3.089 1.00 90.56 96 ASN A O 1
ATOM 729 N N . GLN A 1 97 ? -13.788 6.402 2.386 1.00 88.69 97 GLN A N 1
ATOM 730 C CA . GLN A 1 97 ? -15.208 6.507 2.054 1.00 88.69 97 GLN A CA 1
ATOM 731 C C . GLN A 1 97 ? -16.105 6.491 3.303 1.00 88.69 97 GLN A C 1
ATOM 733 O O . GLN A 1 97 ? -17.316 6.652 3.184 1.00 88.69 97 GLN A O 1
ATOM 738 N N . ALA A 1 98 ? -15.533 6.268 4.488 1.00 86.62 98 ALA A N 1
ATOM 739 C CA . ALA A 1 98 ? -16.183 6.426 5.785 1.00 86.62 98 ALA A CA 1
ATOM 740 C C . ALA A 1 98 ? -15.740 7.730 6.480 1.00 86.62 98 ALA A C 1
ATOM 742 O O . ALA A 1 98 ? -14.914 8.477 5.963 1.00 86.62 98 ALA A O 1
ATOM 743 N N . ALA A 1 99 ? -16.284 8.017 7.663 1.00 84.69 99 ALA A N 1
ATOM 744 C CA . ALA A 1 99 ? -16.078 9.302 8.335 1.00 84.69 99 ALA A CA 1
ATOM 745 C C . ALA A 1 99 ? -14.852 9.347 9.267 1.00 84.69 99 ALA A C 1
ATOM 747 O O . ALA A 1 99 ? -14.598 10.384 9.877 1.00 84.69 99 ALA A O 1
ATOM 748 N N . ALA A 1 100 ? -14.112 8.244 9.430 1.00 86.38 100 ALA A N 1
ATOM 749 C CA . ALA A 1 100 ? -12.934 8.242 10.294 1.00 86.38 100 ALA A CA 1
ATOM 750 C C . ALA A 1 100 ? -11.770 9.008 9.654 1.00 86.38 100 ALA A C 1
ATOM 752 O O . ALA A 1 100 ? -11.401 8.762 8.501 1.00 86.38 100 ALA A O 1
ATOM 753 N N . ASP A 1 101 ? -11.146 9.880 10.439 1.00 90.00 101 ASP A N 1
ATOM 754 C CA . ASP A 1 101 ? -9.889 10.512 10.069 1.00 90.00 101 ASP A CA 1
ATOM 755 C C . ASP A 1 101 ? -8.755 9.487 10.039 1.00 90.00 101 ASP A C 1
ATOM 757 O O . ASP A 1 101 ? -8.611 8.664 10.944 1.00 90.00 101 ASP A O 1
ATOM 761 N N . PHE A 1 102 ? -7.907 9.571 9.015 1.00 93.00 102 PHE A N 1
ATOM 762 C CA . PHE A 1 102 ? -6.731 8.716 8.893 1.00 93.00 102 PHE A CA 1
ATOM 763 C C . PHE A 1 102 ? -5.572 9.435 8.195 1.00 93.00 102 PHE A C 1
ATOM 765 O O . PHE A 1 102 ? -5.752 10.466 7.541 1.00 93.00 102 PHE A O 1
ATOM 772 N N . LEU A 1 103 ? -4.364 8.909 8.353 1.00 94.00 103 LEU A N 1
ATOM 773 C CA . LEU A 1 103 ? -3.177 9.364 7.638 1.00 94.00 103 LEU A CA 1
ATOM 774 C C . LEU A 1 103 ? -2.267 8.169 7.363 1.00 94.00 103 LEU A C 1
ATOM 776 O O . LEU A 1 103 ? -2.001 7.381 8.267 1.00 94.00 103 LEU A O 1
ATOM 780 N N . VAL A 1 104 ? -1.794 8.040 6.126 1.00 94.88 104 VAL A N 1
ATOM 781 C CA . VAL A 1 104 ? -0.849 6.994 5.720 1.00 94.88 104 VAL A CA 1
ATOM 782 C C . VAL A 1 104 ? 0.548 7.593 5.661 1.00 94.88 104 VAL A C 1
ATOM 784 O O . VAL A 1 104 ? 0.893 8.274 4.699 1.00 94.88 104 VAL A O 1
ATOM 787 N N . ASN A 1 105 ? 1.354 7.345 6.688 1.00 92.62 105 ASN A N 1
ATOM 788 C CA . ASN A 1 105 ? 2.710 7.861 6.816 1.00 92.62 105 ASN A CA 1
ATOM 789 C C . ASN A 1 105 ? 3.701 6.928 6.122 1.00 92.62 105 ASN A C 1
ATOM 791 O O . ASN A 1 105 ? 4.314 6.044 6.720 1.00 92.62 105 ASN A O 1
ATOM 795 N N . GLY A 1 106 ? 3.867 7.168 4.830 1.00 93.75 106 GLY A N 1
ATOM 796 C CA . GLY A 1 106 ? 4.802 6.442 3.996 1.00 93.75 106 GLY A CA 1
ATOM 797 C C . GLY A 1 106 ? 4.305 5.076 3.531 1.00 93.75 106 GLY A C 1
ATOM 798 O O . GLY A 1 106 ? 3.321 4.508 4.010 1.00 93.75 106 GLY A O 1
ATOM 799 N N . LEU A 1 107 ? 5.003 4.573 2.524 1.00 95.69 107 LEU A N 1
ATOM 800 C CA . LEU A 1 107 ? 4.741 3.301 1.876 1.00 95.69 107 LEU A CA 1
ATOM 801 C C . LEU A 1 107 ? 6.036 2.850 1.212 1.00 95.69 107 LEU A C 1
ATOM 803 O O . LEU A 1 107 ? 6.475 3.436 0.221 1.00 95.69 107 LEU A O 1
ATOM 807 N N . ASN A 1 108 ? 6.631 1.799 1.756 1.00 97.00 108 ASN A N 1
ATOM 808 C CA . ASN A 1 108 ? 7.778 1.141 1.159 1.00 97.00 108 ASN A CA 1
ATOM 809 C C . ASN A 1 108 ? 7.350 -0.235 0.682 1.00 97.00 108 ASN A C 1
ATOM 811 O O . ASN A 1 108 ? 6.638 -0.955 1.382 1.00 97.00 108 ASN A O 1
ATOM 815 N N . TYR A 1 109 ? 7.791 -0.621 -0.508 1.00 96.69 109 TYR A N 1
ATOM 816 C CA . TYR A 1 109 ? 7.492 -1.942 -1.026 1.00 96.69 109 TYR A CA 1
ATOM 817 C C . TYR A 1 109 ? 8.581 -2.475 -1.950 1.00 96.69 109 TYR A C 1
ATOM 819 O O . TYR A 1 109 ? 9.378 -1.749 -2.540 1.00 96.69 109 TYR A O 1
ATOM 827 N N . SER A 1 110 ? 8.587 -3.790 -2.095 1.00 96.88 110 SER A N 1
ATOM 828 C CA . SER A 1 110 ? 9.367 -4.530 -3.073 1.00 96.88 110 SER A CA 1
ATOM 829 C C . SER A 1 110 ? 8.523 -5.670 -3.620 1.00 96.88 110 SER A C 1
ATOM 831 O O . SER A 1 110 ? 7.763 -6.311 -2.890 1.00 96.88 110 SER A O 1
ATOM 833 N N . MET A 1 111 ? 8.655 -5.921 -4.912 1.00 95.44 111 MET A N 1
ATOM 834 C CA . MET A 1 111 ? 8.055 -7.042 -5.604 1.00 95.44 111 MET A CA 1
ATOM 835 C C . MET A 1 111 ? 9.153 -7.844 -6.285 1.00 95.44 111 MET A C 1
ATOM 837 O O . MET A 1 111 ? 9.917 -7.318 -7.095 1.00 95.44 111 MET A O 1
ATOM 841 N N . ASP A 1 112 ? 9.180 -9.132 -5.977 1.00 93.88 112 ASP A N 1
ATOM 842 C CA . ASP A 1 112 ? 9.972 -10.127 -6.677 1.00 93.88 112 ASP A CA 1
ATOM 843 C C . ASP A 1 112 ? 9.053 -10.924 -7.604 1.00 93.88 112 ASP A C 1
ATOM 845 O O . ASP A 1 112 ? 7.942 -11.304 -7.220 1.00 93.88 112 ASP A O 1
ATOM 849 N N . LEU A 1 113 ? 9.529 -11.216 -8.811 1.00 93.12 113 LEU A N 1
ATOM 850 C CA . LEU A 1 113 ? 8.853 -12.058 -9.791 1.00 93.12 113 LEU A CA 1
ATOM 851 C C . LEU A 1 113 ? 9.839 -13.108 -10.310 1.00 93.12 113 LEU A C 1
ATOM 853 O O . LEU A 1 113 ? 10.934 -12.792 -10.771 1.00 93.12 113 LEU A O 1
ATOM 857 N N . GLY A 1 114 ? 9.482 -14.385 -10.192 1.00 88.56 114 GLY A N 1
ATOM 858 C CA . GLY A 1 114 ? 10.352 -15.497 -10.586 1.00 88.56 114 GLY A CA 1
ATOM 859 C C . GLY A 1 114 ? 11.661 -15.547 -9.796 1.00 88.56 114 GLY A C 1
ATOM 860 O O . GLY A 1 114 ? 12.679 -15.979 -10.327 1.00 88.56 114 GLY A O 1
ATOM 861 N N . GLY A 1 115 ? 11.651 -15.048 -8.554 1.00 86.94 115 GLY A N 1
ATOM 862 C CA . GLY A 1 115 ? 12.838 -14.945 -7.698 1.00 86.94 115 GLY A CA 1
ATOM 863 C C . GLY A 1 115 ? 13.801 -13.809 -8.063 1.00 86.94 115 GLY A C 1
ATOM 864 O O . GLY A 1 115 ? 14.881 -13.739 -7.487 1.00 86.94 115 GLY A O 1
ATOM 865 N N . SER A 1 116 ? 13.437 -12.935 -9.005 1.00 89.56 116 SER A N 1
ATOM 866 C CA . SER A 1 116 ? 14.210 -11.742 -9.374 1.00 89.56 116 SER A CA 1
ATOM 867 C C . SER A 1 116 ? 13.480 -10.475 -8.939 1.00 89.56 116 SER A C 1
ATOM 869 O O . SER A 1 116 ? 12.252 -10.427 -9.011 1.00 89.56 116 SER A O 1
ATOM 871 N N . SER A 1 117 ? 14.226 -9.444 -8.534 1.00 89.31 117 SER A N 1
ATOM 872 C CA . SER A 1 117 ? 13.645 -8.129 -8.243 1.00 89.31 117 SER A CA 1
ATOM 873 C C . SER A 1 117 ? 12.950 -7.581 -9.490 1.00 89.31 117 SER A C 1
ATOM 875 O O . SER A 1 117 ? 13.538 -7.564 -10.576 1.00 89.31 117 SER A O 1
ATOM 877 N N . PHE A 1 118 ? 11.691 -7.179 -9.330 1.00 92.56 118 PHE A N 1
ATOM 878 C CA . PHE A 1 118 ? 10.834 -6.702 -10.411 1.00 92.56 118 PHE A CA 1
ATOM 879 C C . PHE A 1 118 ? 10.476 -5.225 -10.248 1.00 92.56 118 PHE A C 1
ATOM 881 O O . PHE A 1 118 ? 10.571 -4.468 -11.207 1.00 92.56 118 PHE A O 1
ATOM 888 N N . LEU A 1 119 ? 10.096 -4.811 -9.039 1.00 93.81 119 LEU A N 1
ATOM 889 C CA . LEU A 1 119 ? 9.701 -3.437 -8.739 1.00 93.81 119 LEU A CA 1
ATOM 890 C C . LEU A 1 119 ? 10.033 -3.115 -7.283 1.00 93.81 119 LEU A C 1
ATOM 892 O O . LEU A 1 119 ? 9.879 -3.967 -6.410 1.00 93.81 119 LEU A O 1
ATOM 896 N N . GLN A 1 120 ? 10.472 -1.897 -7.006 1.00 96.06 120 GLN A N 1
ATOM 897 C CA . GLN A 1 120 ? 10.672 -1.393 -5.649 1.00 96.06 120 GLN A CA 1
ATOM 898 C C . GLN A 1 120 ? 10.095 0.011 -5.561 1.00 96.06 120 GLN A C 1
ATOM 900 O O . GLN A 1 120 ? 10.192 0.754 -6.527 1.00 96.06 120 GLN A O 1
ATOM 905 N N . GLY A 1 121 ? 9.518 0.376 -4.424 1.00 96.62 121 GLY A N 1
ATOM 906 C CA . GLY A 1 121 ? 8.956 1.700 -4.201 1.00 96.62 121 GLY A CA 1
ATOM 907 C C . GLY A 1 121 ? 9.284 2.209 -2.812 1.00 96.62 121 GLY A C 1
ATOM 908 O O . GLY A 1 121 ? 9.317 1.433 -1.852 1.00 96.62 121 GLY A O 1
ATOM 909 N N . LYS A 1 122 ? 9.544 3.509 -2.710 1.00 97.12 122 LYS A N 1
ATOM 910 C CA . LYS A 1 122 ? 9.754 4.201 -1.439 1.00 97.12 122 LYS A CA 1
ATOM 911 C C . LYS A 1 122 ? 8.963 5.492 -1.422 1.00 97.12 122 LYS A C 1
ATOM 913 O O . LYS A 1 122 ? 8.977 6.250 -2.390 1.00 97.12 122 LYS A O 1
ATOM 918 N N . SER A 1 123 ? 8.302 5.765 -0.308 1.00 96.50 123 SER A N 1
ATOM 919 C CA . SER A 1 123 ? 7.646 7.051 -0.111 1.00 96.50 123 SER A CA 1
ATOM 920 C C . SER A 1 123 ? 8.680 8.164 0.019 1.00 96.50 123 SER A C 1
ATOM 922 O O . SER A 1 123 ? 9.594 8.072 0.839 1.00 96.50 123 SER A O 1
ATOM 924 N N . LEU A 1 124 ? 8.498 9.225 -0.757 1.00 93.94 124 LEU A N 1
ATOM 925 C CA . LEU A 1 124 ? 9.269 10.461 -0.664 1.00 93.94 124 LEU A CA 1
ATOM 926 C C . LEU A 1 124 ? 8.626 11.438 0.316 1.00 93.94 124 LEU A C 1
ATOM 928 O O . LEU A 1 124 ? 9.311 12.089 1.102 1.00 93.94 124 LEU A O 1
ATOM 932 N N . GLN A 1 125 ? 7.301 11.551 0.243 1.00 93.88 125 GLN A N 1
ATOM 933 C CA . GLN A 1 125 ? 6.534 12.511 1.017 1.00 93.88 125 GLN A CA 1
ATOM 934 C C . GLN A 1 125 ? 5.128 11.978 1.272 1.00 93.88 125 GLN A C 1
ATOM 936 O O . GLN A 1 125 ? 4.543 11.297 0.433 1.00 93.88 125 GLN A O 1
ATOM 941 N N . THR A 1 126 ? 4.577 12.354 2.418 1.00 93.88 126 THR A N 1
ATOM 942 C CA . THR A 1 126 ? 3.165 12.179 2.741 1.00 93.88 126 THR A CA 1
ATOM 943 C C . THR A 1 126 ? 2.563 13.545 3.032 1.00 93.88 126 THR A C 1
ATOM 945 O O . THR A 1 126 ? 3.186 14.377 3.697 1.00 93.88 126 THR A O 1
ATOM 948 N N . SER A 1 127 ? 1.348 13.773 2.554 1.00 94.06 127 SER A N 1
ATOM 949 C CA . SER A 1 127 ? 0.544 14.944 2.876 1.00 94.06 127 SER A CA 1
ATOM 950 C C . SER A 1 127 ? -0.919 14.556 3.075 1.00 94.06 127 SER A C 1
ATOM 952 O O . SER A 1 127 ? -1.359 13.459 2.728 1.00 94.06 127 SER A O 1
ATOM 954 N N . ARG A 1 128 ? -1.678 15.471 3.675 1.00 93.12 128 ARG A N 1
ATOM 955 C CA . ARG A 1 128 ? -3.132 15.380 3.778 1.00 93.12 128 ARG A CA 1
ATOM 956 C C . ARG A 1 128 ? -3.752 16.370 2.805 1.00 93.12 128 ARG A C 1
ATOM 958 O O . ARG A 1 128 ? -3.312 17.517 2.745 1.00 93.12 128 ARG A O 1
ATOM 965 N N . ASP A 1 129 ? -4.798 15.935 2.120 1.00 90.88 129 ASP A N 1
ATOM 966 C CA . ASP A 1 129 ? -5.623 16.777 1.265 1.00 90.88 129 ASP A CA 1
ATOM 967 C C . ASP A 1 129 ? -7.107 16.486 1.531 1.00 90.88 129 ASP A C 1
ATOM 969 O O . ASP A 1 129 ? -7.663 15.490 1.071 1.00 90.88 129 ASP A O 1
ATOM 973 N N . GLY A 1 130 ? -7.745 17.322 2.353 1.00 86.69 130 GLY A N 1
ATOM 974 C CA . GLY A 1 130 ? -9.113 17.084 2.819 1.00 86.69 130 GLY A CA 1
ATOM 975 C C . GLY A 1 130 ? -9.233 15.800 3.650 1.00 86.69 130 GLY A C 1
ATOM 976 O O . GLY A 1 130 ? -8.544 15.645 4.661 1.00 86.69 130 GLY A O 1
ATOM 977 N N . ASN A 1 131 ? -10.118 14.894 3.223 1.00 84.69 131 ASN A N 1
ATOM 978 C CA . ASN A 1 131 ? -10.290 13.548 3.787 1.00 84.69 131 ASN A CA 1
ATOM 979 C C . ASN A 1 131 ? -9.360 12.502 3.140 1.00 84.69 131 ASN A C 1
ATOM 981 O O . ASN A 1 131 ? -9.505 11.310 3.417 1.00 84.69 131 ASN A O 1
ATOM 985 N N . ALA A 1 132 ? -8.438 12.931 2.274 1.00 92.69 132 ALA A N 1
ATOM 986 C CA . ALA A 1 132 ? -7.485 12.065 1.607 1.00 92.69 132 ALA A CA 1
ATOM 987 C C . ALA A 1 132 ? -6.099 12.126 2.255 1.00 92.69 132 ALA A C 1
ATOM 989 O O . ALA A 1 132 ? -5.624 13.180 2.692 1.00 92.69 132 ALA A O 1
ATOM 990 N N . SER A 1 133 ? -5.414 10.989 2.245 1.00 96.31 133 SER A N 1
ATOM 991 C CA . SER A 1 133 ? -3.979 10.886 2.477 1.00 96.31 133 SER A CA 1
ATOM 992 C C . SER A 1 133 ? -3.288 10.715 1.131 1.00 96.31 133 SER A C 1
ATOM 994 O O . SER A 1 133 ? -3.590 9.776 0.400 1.00 96.31 133 SER A O 1
ATOM 996 N N . VAL A 1 134 ? -2.343 11.594 0.812 1.00 97.06 134 VAL A N 1
ATOM 997 C CA . VAL A 1 134 ? -1.558 11.524 -0.422 1.00 97.06 134 VAL A CA 1
ATOM 998 C C . VAL A 1 134 ? -0.145 11.077 -0.075 1.00 97.06 134 VAL A C 1
ATOM 1000 O O . VAL A 1 134 ? 0.528 11.693 0.751 1.00 97.06 134 VAL A O 1
ATOM 1003 N N . VAL A 1 135 ? 0.310 9.987 -0.689 1.00 97.19 135 VAL A N 1
ATOM 1004 C CA . VAL A 1 135 ? 1.659 9.443 -0.508 1.00 97.19 135 VAL A CA 1
ATOM 1005 C C . VAL A 1 135 ? 2.386 9.508 -1.841 1.00 97.19 135 VAL A C 1
ATOM 1007 O O . VAL A 1 135 ? 2.083 8.737 -2.749 1.00 97.19 135 VAL A O 1
ATOM 1010 N N . ARG A 1 136 ? 3.366 10.405 -1.964 1.00 97.19 136 ARG A N 1
ATOM 1011 C CA . ARG A 1 136 ? 4.233 10.440 -3.140 1.00 97.19 136 ARG A CA 1
ATOM 1012 C C . ARG A 1 136 ? 5.261 9.329 -3.037 1.00 97.19 136 ARG A C 1
ATOM 1014 O O . ARG A 1 136 ? 6.048 9.293 -2.089 1.00 97.19 136 ARG A O 1
ATOM 1021 N N . VAL A 1 137 ? 5.257 8.432 -4.011 1.00 97.31 137 VAL A N 1
ATOM 1022 C CA . VAL A 1 137 ? 6.125 7.260 -4.078 1.00 97.31 137 VAL A CA 1
ATOM 1023 C C . VAL A 1 137 ? 7.056 7.402 -5.268 1.00 97.31 137 VAL A C 1
ATOM 1025 O O . VAL A 1 137 ? 6.607 7.696 -6.371 1.00 97.31 137 VAL A O 1
ATOM 1028 N N . ASP A 1 138 ? 8.341 7.142 -5.051 1.00 97.00 138 ASP A N 1
ATOM 1029 C CA . ASP A 1 138 ? 9.298 6.903 -6.125 1.00 97.00 138 ASP A CA 1
ATOM 1030 C C . ASP A 1 138 ? 9.487 5.402 -6.302 1.00 97.00 138 ASP A C 1
ATOM 1032 O O . ASP A 1 138 ? 9.844 4.685 -5.361 1.00 97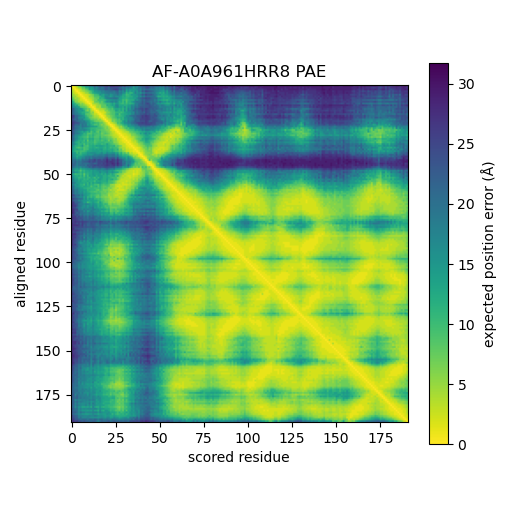.00 138 ASP A O 1
ATOM 1036 N N . SER A 1 139 ? 9.184 4.924 -7.501 1.00 96.06 139 SER A N 1
ATOM 1037 C CA . SER A 1 139 ? 9.205 3.513 -7.852 1.00 96.06 139 SER A CA 1
ATOM 1038 C C . SER A 1 139 ? 10.252 3.245 -8.914 1.00 96.06 139 SER A C 1
ATOM 1040 O O . SER A 1 139 ? 10.360 3.974 -9.890 1.00 96.06 139 SER A O 1
ATOM 1042 N N . SER A 1 140 ? 11.007 2.168 -8.747 1.00 95.19 140 SER A N 1
ATOM 1043 C CA . SER A 1 140 ? 12.112 1.791 -9.614 1.00 95.19 140 SER A CA 1
ATOM 1044 C C . SER A 1 140 ? 11.929 0.365 -10.116 1.00 95.19 140 SER A C 1
ATOM 1046 O O . SER A 1 140 ? 11.736 -0.575 -9.336 1.00 95.19 140 SER A O 1
ATOM 1048 N N . LEU A 1 141 ? 11.993 0.211 -11.436 1.00 93.94 141 LEU A N 1
ATOM 1049 C CA . LEU A 1 141 ? 11.953 -1.063 -12.136 1.00 93.94 141 LEU A CA 1
ATOM 1050 C C . LEU A 1 141 ? 13.342 -1.350 -12.728 1.00 93.94 141 LEU A C 1
ATOM 1052 O O . LEU A 1 141 ? 13.713 -0.741 -13.737 1.00 93.94 141 LEU A O 1
ATOM 1056 N N . PRO A 1 142 ? 14.130 -2.266 -12.133 1.00 92.00 142 PRO A N 1
ATOM 1057 C CA . PRO A 1 142 ? 15.438 -2.634 -12.664 1.00 92.00 142 PRO A CA 1
ATOM 1058 C C . PRO A 1 142 ? 15.268 -3.396 -13.983 1.00 92.00 142 PRO A C 1
ATOM 1060 O O . PRO A 1 142 ? 14.732 -4.507 -14.001 1.00 92.00 142 PRO A O 1
ATOM 1063 N N . ILE A 1 143 ? 15.743 -2.831 -15.096 1.00 89.81 143 ILE A N 1
ATOM 1064 C CA . ILE A 1 143 ? 15.439 -3.329 -16.450 1.00 89.81 143 ILE A CA 1
ATOM 1065 C C . ILE A 1 143 ? 15.916 -4.773 -16.649 1.00 89.81 143 ILE A C 1
ATOM 1067 O O . ILE A 1 143 ? 15.176 -5.616 -17.160 1.00 89.81 143 ILE A O 1
ATOM 1071 N N . LEU A 1 144 ? 17.136 -5.093 -16.207 1.00 87.06 144 LEU A N 1
ATOM 1072 C CA . LEU A 1 144 ? 17.687 -6.445 -16.333 1.00 87.06 144 LEU A CA 1
ATOM 1073 C C . LEU A 1 144 ? 16.932 -7.471 -15.476 1.00 87.06 144 LEU A C 1
ATOM 1075 O O . LEU A 1 144 ? 16.689 -8.593 -15.930 1.00 87.06 144 LEU A O 1
ATOM 1079 N N . GLY A 1 145 ? 16.563 -7.099 -14.247 1.00 85.69 145 GLY A N 1
ATOM 1080 C CA . GLY A 1 145 ? 15.803 -7.956 -13.335 1.00 85.69 145 GLY A CA 1
ATOM 1081 C C . GLY A 1 145 ? 14.398 -8.229 -13.866 1.00 85.69 145 GLY A C 1
ATOM 1082 O O . GLY A 1 145 ? 14.001 -9.387 -14.019 1.00 85.69 145 GLY A O 1
ATOM 1083 N N . ALA A 1 146 ? 13.696 -7.166 -14.258 1.00 86.81 146 ALA A N 1
ATOM 1084 C CA . ALA A 1 146 ? 12.359 -7.241 -14.823 1.00 86.81 146 ALA A CA 1
ATOM 1085 C C . ALA A 1 146 ? 12.324 -8.011 -16.152 1.00 86.81 146 ALA A C 1
ATOM 1087 O O . ALA A 1 146 ? 11.451 -8.856 -16.346 1.00 86.81 146 ALA A O 1
ATOM 1088 N N . GLY A 1 147 ? 13.306 -7.807 -17.036 1.00 87.12 147 GLY A N 1
ATOM 1089 C CA . GLY A 1 147 ? 13.419 -8.552 -18.292 1.00 87.12 147 GLY A CA 1
ATOM 1090 C C . GLY A 1 147 ? 13.580 -10.061 -18.075 1.00 87.12 147 GLY A C 1
ATOM 1091 O O . GLY A 1 147 ? 12.899 -10.860 -18.719 1.00 87.12 147 GLY A O 1
ATOM 1092 N N . ARG A 1 148 ? 14.423 -10.479 -17.120 1.00 86.44 148 ARG A N 1
ATOM 1093 C CA . ARG A 1 148 ? 14.573 -11.901 -16.748 1.00 86.44 148 ARG A CA 1
ATOM 1094 C C . ARG A 1 148 ? 13.289 -12.473 -16.149 1.00 86.44 148 ARG A C 1
ATOM 1096 O O . ARG A 1 148 ? 12.914 -13.594 -16.492 1.00 86.44 148 ARG A O 1
ATOM 1103 N N . ALA A 1 149 ? 12.619 -11.709 -15.290 1.00 86.44 149 ALA A N 1
ATOM 1104 C CA . ALA A 1 149 ? 11.360 -12.103 -14.669 1.00 86.44 149 ALA A CA 1
ATOM 1105 C C . ALA A 1 149 ? 10.217 -12.256 -15.690 1.00 86.44 149 ALA A C 1
ATOM 1107 O O . ALA A 1 149 ? 9.427 -13.196 -15.616 1.00 86.44 149 ALA A O 1
ATOM 1108 N N . PHE A 1 150 ? 10.154 -11.373 -16.686 1.00 86.38 150 PHE A N 1
ATOM 1109 C CA . PHE A 1 150 ? 9.188 -11.464 -17.776 1.00 86.38 150 PHE A CA 1
ATOM 1110 C C . PHE A 1 150 ? 9.472 -12.669 -18.681 1.00 86.38 150 PHE A C 1
ATOM 1112 O O . PHE A 1 150 ? 8.580 -13.464 -18.967 1.00 86.38 150 PHE A O 1
ATOM 1119 N N . LEU A 1 151 ? 10.732 -12.873 -19.081 1.00 85.94 151 LEU A N 1
ATOM 1120 C CA . LEU A 1 151 ? 11.120 -14.039 -19.879 1.00 85.94 151 LEU A CA 1
ATOM 1121 C C . LEU A 1 151 ? 10.826 -15.362 -19.158 1.00 85.94 151 LEU A C 1
ATOM 1123 O O . LEU A 1 151 ? 10.425 -16.329 -19.808 1.00 85.94 151 LEU A O 1
ATOM 1127 N N . SER A 1 152 ? 11.021 -15.427 -17.837 1.00 83.38 152 SER A N 1
ATOM 1128 C CA . SER A 1 152 ? 10.706 -16.627 -17.057 1.00 83.38 152 SER A CA 1
ATOM 1129 C C . SER A 1 152 ? 9.199 -16.870 -16.972 1.00 83.38 152 SER A C 1
ATOM 1131 O O . SER A 1 152 ? 8.776 -18.010 -17.165 1.00 83.38 152 SER A O 1
ATOM 1133 N N . LEU A 1 153 ? 8.390 -15.820 -16.796 1.00 86.31 153 LEU A N 1
ATOM 1134 C CA . LEU A 1 153 ? 6.928 -15.898 -16.846 1.00 86.31 153 LEU A CA 1
ATOM 1135 C C . LEU A 1 153 ? 6.442 -16.466 -18.189 1.00 86.31 153 LEU A C 1
ATOM 1137 O O . LEU A 1 153 ? 5.693 -17.444 -18.206 1.00 86.31 153 LEU A O 1
ATOM 1141 N N . PHE A 1 154 ? 6.922 -15.912 -19.307 1.00 87.12 154 PHE A N 1
ATOM 1142 C CA . PHE A 1 154 ? 6.538 -16.348 -20.655 1.00 87.12 154 PHE A CA 1
ATOM 1143 C C . PHE A 1 154 ? 6.949 -17.789 -20.957 1.00 87.12 154 PHE A C 1
ATOM 1145 O O . PHE A 1 154 ? 6.135 -18.569 -21.442 1.00 87.12 154 PHE A O 1
ATOM 1152 N N . LYS A 1 155 ? 8.190 -18.176 -20.639 1.00 86.38 155 LYS A N 1
ATOM 1153 C CA . LYS A 1 155 ? 8.683 -19.540 -20.901 1.00 86.38 155 LYS A CA 1
ATOM 1154 C C . LYS A 1 155 ? 8.002 -20.607 -20.044 1.00 86.38 155 LYS A C 1
ATOM 1156 O O . LYS A 1 155 ? 7.897 -21.747 -20.482 1.00 86.38 155 LYS A O 1
ATOM 1161 N N . SER A 1 156 ? 7.581 -20.253 -18.831 1.00 84.25 156 SER A N 1
ATOM 1162 C CA . SER A 1 156 ? 7.119 -21.222 -17.827 1.00 84.25 156 SER A CA 1
ATOM 1163 C C . SER A 1 156 ? 5.592 -21.269 -17.676 1.00 84.25 156 SER A C 1
ATOM 1165 O O . SER A 1 156 ? 5.099 -22.021 -16.838 1.00 84.25 156 SER A O 1
ATOM 1167 N N . GLY A 1 157 ? 4.843 -20.460 -18.441 1.00 85.62 157 GLY A N 1
ATOM 1168 C CA . GLY A 1 157 ? 3.377 -20.347 -18.329 1.00 85.62 157 GLY A CA 1
ATOM 1169 C C . GLY A 1 157 ? 2.903 -19.803 -16.973 1.00 85.62 157 GLY A C 1
ATOM 1170 O O . GLY A 1 157 ? 1.791 -20.070 -16.523 1.00 85.62 157 GLY A O 1
ATOM 1171 N N . GLY A 1 158 ? 3.784 -19.114 -16.247 1.00 87.62 158 GLY A N 1
ATOM 1172 C CA . GLY A 1 158 ? 3.529 -18.680 -14.881 1.00 87.62 158 GLY A CA 1
ATOM 1173 C C . GLY A 1 158 ? 4.808 -18.374 -14.109 1.00 87.62 158 GLY A C 1
ATOM 1174 O O . GLY A 1 158 ? 5.901 -18.786 -14.489 1.00 87.62 158 GLY A O 1
ATOM 1175 N N . SER A 1 159 ? 4.681 -17.628 -13.018 1.00 90.25 159 SER A N 1
ATOM 1176 C CA . SER A 1 159 ? 5.809 -17.240 -12.177 1.00 90.25 159 SER A CA 1
ATOM 1177 C C . SER A 1 159 ? 5.356 -16.985 -10.747 1.00 90.25 159 SER A C 1
ATOM 1179 O O . SER A 1 159 ? 4.256 -16.488 -10.507 1.00 90.25 159 SER A O 1
ATOM 1181 N N . ASN A 1 160 ? 6.198 -17.331 -9.779 1.00 93.50 160 ASN A N 1
ATOM 1182 C CA . ASN A 1 160 ? 5.927 -16.990 -8.389 1.00 93.50 160 ASN A CA 1
ATOM 1183 C C . ASN A 1 160 ? 6.190 -15.501 -8.182 1.00 93.50 160 ASN A C 1
ATOM 1185 O O . ASN A 1 160 ? 7.203 -14.985 -8.654 1.00 93.50 160 ASN A O 1
ATOM 1189 N N . TYR A 1 161 ? 5.313 -14.836 -7.444 1.00 94.44 161 TYR A N 1
ATOM 1190 C CA . TYR A 1 161 ? 5.529 -13.467 -7.004 1.00 94.44 161 TYR A CA 1
ATOM 1191 C C . TYR A 1 161 ? 5.658 -13.413 -5.486 1.00 94.44 161 TYR A C 1
ATOM 1193 O O . TYR A 1 161 ? 5.094 -14.244 -4.766 1.00 94.44 161 TYR A O 1
ATOM 1201 N N . ARG A 1 162 ? 6.382 -12.409 -4.998 1.00 96.31 162 ARG A N 1
ATOM 1202 C CA . ARG A 1 162 ? 6.400 -12.034 -3.587 1.00 96.31 162 ARG A CA 1
ATOM 1203 C C . ARG A 1 162 ? 6.407 -10.521 -3.475 1.00 96.31 162 ARG A C 1
ATOM 1205 O O . ARG A 1 162 ? 7.285 -9.877 -4.028 1.00 96.31 162 ARG A O 1
ATOM 1212 N N . ILE A 1 163 ? 5.435 -9.975 -2.766 1.00 96.75 163 ILE A N 1
ATOM 1213 C CA . ILE A 1 163 ? 5.313 -8.557 -2.458 1.00 96.75 163 ILE A CA 1
ATOM 1214 C C . ILE A 1 163 ? 5.580 -8.396 -0.967 1.00 96.75 163 ILE A C 1
ATOM 1216 O O . ILE A 1 163 ? 4.937 -9.052 -0.146 1.00 96.75 163 ILE A O 1
ATOM 1220 N N . ARG A 1 164 ? 6.531 -7.533 -0.626 1.00 97.88 164 ARG A N 1
ATOM 1221 C CA . ARG A 1 164 ? 6.900 -7.191 0.746 1.00 97.88 164 ARG A CA 1
ATOM 1222 C C . ARG A 1 164 ? 6.862 -5.692 0.925 1.00 97.88 164 ARG A C 1
ATOM 1224 O O . ARG A 1 164 ? 7.254 -4.979 0.007 1.00 97.88 164 ARG A O 1
ATOM 1231 N N . GLY A 1 165 ? 6.472 -5.231 2.097 1.00 96.81 165 GLY A N 1
ATOM 1232 C CA . GLY A 1 165 ? 6.526 -3.815 2.397 1.00 96.81 165 GLY A CA 1
ATOM 1233 C C . GLY A 1 165 ? 6.016 -3.462 3.775 1.00 96.81 165 GLY A C 1
ATOM 1234 O O . GLY A 1 165 ? 5.591 -4.319 4.558 1.00 96.81 165 GLY A O 1
ATOM 1235 N N . ASP A 1 166 ? 6.084 -2.170 4.032 1.00 96.00 166 ASP A N 1
ATOM 1236 C CA . ASP A 1 166 ? 5.717 -1.536 5.279 1.00 96.00 166 ASP A CA 1
ATOM 1237 C C . ASP A 1 166 ? 5.045 -0.191 5.004 1.00 96.00 166 ASP A C 1
ATOM 1239 O O . ASP A 1 166 ? 5.301 0.482 4.001 1.00 96.00 166 ASP A O 1
ATOM 1243 N N . SER A 1 167 ? 4.130 0.165 5.892 1.00 94.50 167 SER A N 1
ATOM 1244 C CA . SER A 1 167 ? 3.439 1.444 5.914 1.00 94.50 167 SER A CA 1
ATOM 1245 C C . SER A 1 167 ? 2.988 1.717 7.343 1.00 94.50 167 SER A C 1
ATOM 1247 O O . SER A 1 167 ? 2.780 0.782 8.116 1.00 94.50 167 SER A O 1
ATOM 1249 N N . ASP A 1 168 ? 2.835 2.982 7.700 1.00 93.75 168 ASP A N 1
ATOM 1250 C CA . ASP A 1 168 ? 2.221 3.382 8.959 1.00 93.75 168 ASP A CA 1
ATOM 1251 C C . ASP A 1 168 ? 0.863 4.014 8.669 1.00 93.75 168 ASP A C 1
ATOM 1253 O O . ASP A 1 168 ? 0.752 4.907 7.829 1.00 93.75 168 ASP A O 1
ATOM 1257 N N . VAL A 1 169 ? -0.177 3.544 9.353 1.00 92.06 169 VAL A N 1
ATOM 1258 C CA . VAL A 1 169 ? -1.516 4.127 9.262 1.00 92.06 169 VAL A CA 1
ATOM 1259 C C . VAL A 1 169 ? -1.919 4.637 10.635 1.00 92.06 169 VAL A C 1
ATOM 1261 O O . VAL A 1 169 ? -2.043 3.875 11.594 1.00 92.06 169 VAL A O 1
ATOM 1264 N N . ALA A 1 170 ? -2.143 5.939 10.716 1.00 92.12 170 ALA A N 1
ATOM 1265 C CA . ALA A 1 170 ? -2.591 6.621 11.913 1.00 92.12 170 ALA A CA 1
ATOM 1266 C C . ALA A 1 170 ? -4.087 6.920 11.819 1.00 92.12 170 ALA A C 1
ATOM 1268 O O . ALA A 1 170 ? -4.551 7.417 10.794 1.00 92.12 170 ALA A O 1
ATOM 1269 N N . PHE A 1 171 ? -4.819 6.683 12.907 1.00 90.88 171 PHE A N 1
ATOM 1270 C CA . PHE A 1 171 ? -6.212 7.103 13.081 1.00 90.88 171 PHE A CA 1
ATOM 1271 C C . PHE A 1 171 ? -6.296 8.074 14.267 1.00 90.88 171 PHE A C 1
ATOM 1273 O O . PHE A 1 171 ? -6.468 7.625 15.408 1.00 90.88 171 PHE A O 1
ATOM 1280 N N . PRO A 1 172 ? -6.113 9.389 14.032 1.00 88.81 172 PRO A N 1
ATOM 1281 C CA . PRO A 1 172 ? -6.074 10.390 15.095 1.00 88.81 172 PRO A CA 1
ATOM 1282 C C . PRO A 1 172 ? -7.324 10.349 15.981 1.00 88.81 172 PRO A C 1
ATOM 1284 O O . PRO A 1 172 ? -8.443 10.301 15.476 1.00 88.81 172 PRO A O 1
ATOM 1287 N N . GLY A 1 173 ? -7.140 10.384 17.304 1.00 84.75 173 GLY A N 1
ATOM 1288 C CA . GLY A 1 173 ? -8.255 10.370 18.258 1.00 84.75 173 GLY A CA 1
ATOM 1289 C C . GLY A 1 173 ? -8.894 8.995 18.493 1.00 84.75 173 GLY A C 1
ATOM 1290 O O . GLY A 1 173 ? -9.965 8.924 19.095 1.00 84.75 173 GLY A O 1
ATOM 1291 N N . SER A 1 174 ? -8.253 7.909 18.050 1.00 85.19 174 SER A N 1
ATOM 1292 C CA . SER A 1 174 ? -8.673 6.528 18.319 1.00 85.19 174 SER A CA 1
ATOM 1293 C C . SER A 1 174 ? -7.596 5.746 19.077 1.00 85.19 174 SER A C 1
ATOM 1295 O O . SER A 1 174 ? -6.446 6.162 19.133 1.00 85.19 174 SER A O 1
ATOM 1297 N N . ASP A 1 175 ? -7.915 4.548 19.573 1.00 81.31 175 ASP A N 1
ATOM 1298 C CA . ASP A 1 175 ? -6.924 3.636 20.178 1.00 81.31 175 ASP A CA 1
ATOM 1299 C C . ASP A 1 175 ? -5.856 3.123 19.175 1.00 81.31 175 ASP A C 1
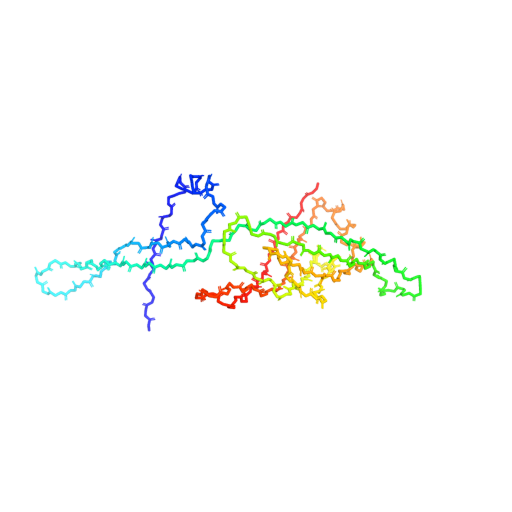ATOM 1301 O O . ASP A 1 175 ? -4.968 2.355 19.548 1.00 81.31 175 ASP A O 1
ATOM 1305 N N . LEU A 1 176 ? -5.960 3.501 17.893 1.00 82.62 176 LEU A N 1
ATOM 1306 C CA . LEU A 1 176 ? -5.062 3.150 16.790 1.00 82.62 176 LEU A CA 1
ATOM 1307 C C . LEU A 1 176 ? -4.348 4.397 16.230 1.00 82.62 176 LEU A C 1
ATOM 1309 O O . LEU A 1 176 ? -4.201 4.545 15.015 1.00 82.62 176 LEU A O 1
ATOM 1313 N N . GLU A 1 177 ? -3.900 5.304 17.106 1.00 82.06 177 GLU A N 1
ATOM 1314 C CA . GLU A 1 177 ? -3.195 6.538 16.705 1.00 82.06 177 GLU A CA 1
ATOM 1315 C C . GLU A 1 177 ? -1.945 6.278 15.859 1.00 82.06 177 GLU A C 1
ATOM 1317 O O . GLU A 1 177 ? -1.575 7.118 15.045 1.00 82.06 177 GLU A O 1
ATOM 1322 N N . LYS A 1 178 ? -1.312 5.113 16.027 1.00 83.94 178 LYS A N 1
ATOM 1323 C CA . LYS A 1 178 ? -0.214 4.651 15.185 1.00 83.94 178 LYS A CA 1
ATOM 1324 C C . LYS A 1 178 ? -0.316 3.146 14.970 1.00 83.94 178 LYS A C 1
ATOM 1326 O O . LYS A 1 178 ? -0.308 2.383 15.938 1.00 83.94 178 LYS A O 1
ATOM 1331 N N . THR A 1 179 ? -0.396 2.722 13.715 1.00 87.50 179 THR A N 1
ATOM 1332 C CA . THR A 1 179 ? -0.481 1.308 13.345 1.00 87.50 179 THR A CA 1
ATOM 1333 C C . THR A 1 179 ? 0.560 0.995 12.286 1.00 87.50 179 THR A C 1
ATOM 1335 O O . THR A 1 179 ? 0.350 1.246 11.099 1.00 87.50 179 THR A O 1
ATOM 1338 N N . ASP A 1 180 ? 1.658 0.375 12.716 1.00 89.62 180 ASP A N 1
ATOM 1339 C CA . ASP A 1 180 ? 2.650 -0.166 11.795 1.00 89.62 180 ASP A CA 1
ATOM 1340 C C . ASP A 1 180 ? 2.040 -1.382 11.066 1.00 89.62 180 ASP A C 1
ATOM 1342 O O . ASP A 1 180 ? 1.680 -2.396 11.675 1.00 89.62 180 ASP A O 1
ATOM 1346 N N . PHE A 1 181 ? 1.920 -1.284 9.745 1.00 87.88 181 PHE A N 1
ATOM 1347 C CA . PHE A 1 181 ? 1.408 -2.329 8.872 1.00 87.88 181 PHE A CA 1
ATOM 1348 C C . PHE A 1 181 ? 2.546 -2.919 8.045 1.00 87.88 181 PHE A C 1
ATOM 1350 O O . PHE A 1 181 ? 3.088 -2.276 7.150 1.00 87.88 181 PHE A O 1
ATOM 1357 N N . GLN A 1 182 ? 2.884 -4.176 8.322 1.00 93.56 182 GLN A N 1
ATOM 1358 C CA . GLN A 1 182 ? 3.828 -4.947 7.518 1.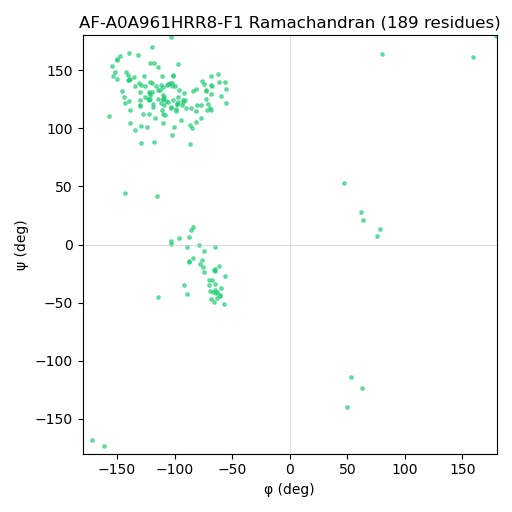00 93.56 182 GLN A CA 1
ATOM 1359 C C . GLN A 1 182 ? 3.077 -5.984 6.694 1.00 93.56 182 GLN A C 1
ATOM 1361 O O . GLN A 1 182 ? 2.189 -6.681 7.196 1.00 93.56 182 GLN A O 1
ATOM 1366 N N . PHE A 1 183 ? 3.467 -6.131 5.434 1.00 93.31 183 PHE A N 1
ATOM 1367 C CA . PHE A 1 183 ? 2.912 -7.142 4.550 1.00 93.31 183 PHE A CA 1
ATOM 1368 C C . PHE A 1 183 ? 4.013 -7.951 3.878 1.00 93.31 183 PHE A C 1
ATOM 1370 O O . PHE A 1 183 ? 5.009 -7.426 3.393 1.00 93.31 183 PHE A O 1
ATOM 1377 N N . ASP A 1 184 ? 3.789 -9.260 3.826 1.00 96.56 184 ASP A N 1
ATOM 1378 C CA . ASP A 1 184 ? 4.571 -10.209 3.047 1.00 96.56 184 ASP A CA 1
ATOM 1379 C C . ASP A 1 184 ? 3.588 -11.195 2.418 1.00 96.56 184 ASP A C 1
ATOM 1381 O O . ASP A 1 184 ? 2.968 -12.023 3.095 1.00 96.56 184 ASP A O 1
ATOM 1385 N N . LYS A 1 185 ? 3.346 -11.022 1.121 1.00 96.25 185 LYS A N 1
ATOM 1386 C CA . LYS A 1 185 ? 2.387 -11.803 0.347 1.00 96.25 185 LYS A CA 1
ATOM 1387 C C . LYS A 1 185 ? 3.119 -12.480 -0.787 1.00 96.25 185 LYS A C 1
ATOM 1389 O O . LYS A 1 185 ? 3.759 -11.824 -1.597 1.00 96.25 185 LYS A O 1
ATOM 1394 N N . SER A 1 186 ? 2.984 -13.793 -0.875 1.00 96.25 186 SER A N 1
ATOM 1395 C CA . SER A 1 186 ? 3.485 -14.567 -2.004 1.00 96.25 186 SER A CA 1
ATOM 1396 C C . SER A 1 186 ? 2.351 -15.317 -2.679 1.00 96.25 186 SER A C 1
ATOM 1398 O O . SER A 1 186 ? 1.312 -15.585 -2.072 1.00 96.25 186 SER A O 1
ATOM 1400 N N . GLY A 1 187 ? 2.550 -15.634 -3.949 1.00 94.19 187 GLY A N 1
ATOM 1401 C CA . GLY A 1 187 ? 1.594 -16.391 -4.733 1.00 94.19 187 GLY A CA 1
ATOM 1402 C C . GLY A 1 187 ? 2.172 -16.768 -6.084 1.00 94.19 187 GLY A C 1
ATOM 1403 O O . GLY A 1 187 ? 3.373 -16.638 -6.330 1.00 94.19 187 GLY A O 1
ATOM 1404 N N . LYS A 1 188 ? 1.298 -17.239 -6.967 1.00 92.06 188 LYS A N 1
ATOM 1405 C CA . LYS A 1 188 ? 1.655 -17.629 -8.325 1.00 92.06 188 LYS A CA 1
ATOM 1406 C C . LYS A 1 188 ? 0.822 -16.826 -9.310 1.00 92.06 188 LYS A C 1
ATOM 1408 O O . LYS A 1 188 ? -0.402 -16.840 -9.235 1.00 92.06 188 LYS A O 1
ATOM 1413 N N . LEU A 1 189 ? 1.499 -16.141 -10.220 1.00 87.00 189 LEU A N 1
ATOM 1414 C CA . LEU A 1 189 ? 0.902 -15.598 -11.428 1.00 87.00 189 LEU A CA 1
ATOM 1415 C C . LEU A 1 189 ? 0.881 -16.707 -12.476 1.00 87.00 189 LEU A C 1
ATOM 1417 O O . LEU A 1 189 ? 1.881 -17.395 -12.683 1.00 87.00 189 LEU A O 1
ATOM 1421 N N . SER A 1 190 ? -0.260 -16.883 -13.121 1.00 83.38 190 SER A N 1
ATOM 1422 C CA . SER A 1 190 ? -0.438 -17.735 -14.295 1.00 83.38 190 SER A CA 1
ATOM 1423 C C . SER A 1 190 ? -0.925 -16.859 -15.435 1.00 83.38 190 SER A C 1
ATOM 1425 O O . SER A 1 190 ? -1.759 -15.983 -15.196 1.00 83.38 190 SER A O 1
ATOM 1427 N N . TRP A 1 191 ? -0.406 -17.094 -16.635 1.00 66.31 191 TRP A N 1
ATOM 1428 C CA . TRP A 1 191 ? -0.831 -16.408 -17.849 1.00 66.31 191 TRP A CA 1
ATOM 1429 C C . TRP A 1 191 ? -1.137 -17.435 -18.936 1.00 66.31 191 TRP A C 1
ATOM 1431 O O . TRP A 1 191 ? -0.472 -18.498 -18.929 1.00 66.31 191 TRP A O 1
#

Mean predicted aligned error: 11.08 Å

Secondary structure (DSSP, 8-state):
--PPPPP----GGGHHHHTTSGGG--EEEEEEEEEEEEE---TTS-SEEEEEEEEEEEEE---EEEEEEEEEEEPPPGGGGGG-EEEEEEEEEEEESSS---EEEEEEEEEEETTEEEEEEEEEEEEEETTEEEEEEEEEEEHHHHHHHHHHHHHHTEEEEEEEEEEEEE-TTSTTS-EEEEEEEEEEEE-

Nearest PDB structures (foldseek):
  1xo8-assembly1_A  TM=5.474E-01  e=1.807E-03  Arabidopsis thaliana
  1yyc-assembly1_A  TM=4.567E-01  e=3.800E-02  Arabidopsis thaliana
  2wll-assembly1_B-2  TM=3.940E-01  e=2.198E-01  Burkholderia pseudomallei
  5jbl-assembly1_A  TM=2.344E-01  e=9.139E-02  Tequatrovirus T4
  5jbl-assembly1_B  TM=2.340E-01  e=5.287E-01  Tequatrovirus T4

Foldseek 3Di:
DDDDDDDDDDDPPVVVVCPPPAAEAFKDKDKDWDWDWDQDDDPPDDGIDIHIDIDIFIDTRFDKDKDKADKDWDFFDPVCVQQTKIKIKIKIKIAGSHDFAKEKAWKWKWKAKQNFTAKTKTFPDWDDDPRIIITIIMMIGRPVRNVVRVVCCVVVQKIKMWMWIWIWMAGPPGPCRTDIDTDIDIDMDGD

Sequence (191 aa):
STAIPVKFELQFAKLKTFFQNVSSVTDYTLGLRGSADFPIKLGSMPTK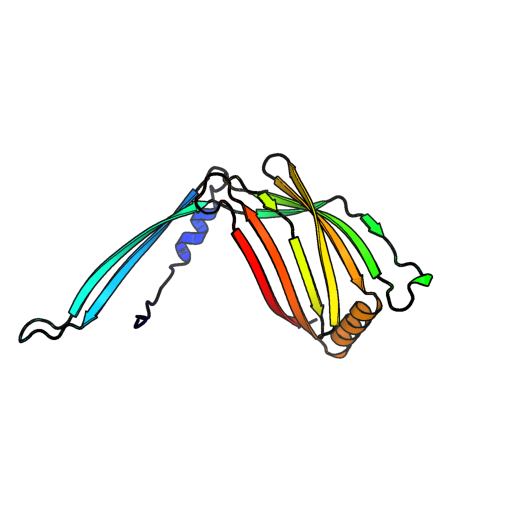VSVPLSMEKKLPAFIPDVSLENVDFSAPSLLDGADAALSAAFDLRIENQAAADFLVNGLNYSMDLGGSSFLQGKSLQTSRDGNASVVRVDSSLPILGAGRAFLSLFKSGGSNYRIRGDSDVAFPGSDLEKTDFQFDKSGKLSW

Radius of gyration: 23.9 Å; Cα cont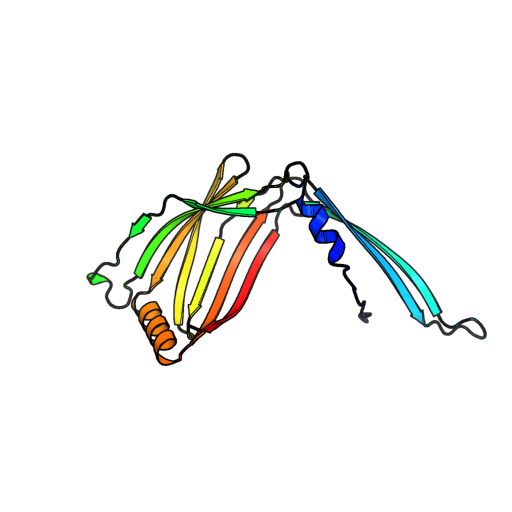acts (8 Å, |Δi|>4): 403; chains: 1; bounding box: 51×52×66 Å